Protein AF-A0A662RZS8-F1 (afdb_monomer_lite)

Foldseek 3Di:
DDPDDPPLPPPDVVVVVQVVVCVQCVVVLVVVVVVCVVDVVCQVPQPQDWDQDPPQGTEGEHEEEDEDDAPDEAQGEYEYAYEYEEDPAEEYNNEYEYQDEYEDDPDYAYAEYEYQEEYEDDDVADHNHEYEYQYEYEAEENYEHAEYEYQAEYEYEDDDYEYAAYDYSNAYHYHDDDDDPPHNDDGDHDYDD

Radius of gyration: 17.44 Å; chains: 1; bounding box: 40×40×60 Å

Secondary structure (DSSP, 8-state):
-PPPP--TT---HHHHHHHHHHHHHHHHHHHHHHHHHH-GGGGG---SPPEEETTTEEEEEEES-EEE-TT-EE-SEEEEES-EEE-SS-EESS-EEESS-EEE-SS-EEEEEEESS-EEE-SS-EEEEEEEESS-EEEETT-EEEEEEESS-EEEESS--EEEEEEETT-EEES--SS-----BS-------

pLDDT: mean 77.0, std 18.39, range [30.25, 98.62]

Structure (mmCIF, N/CA/C/O backbone):
data_AF-A0A662RZS8-F1
#
_entry.id   AF-A0A662RZS8-F1
#
loop_
_atom_site.group_PDB
_atom_site.id
_atom_site.type_symbol
_atom_site.label_atom_id
_atom_site.label_alt_id
_atom_site.label_comp_id
_atom_site.label_asym_id
_atom_site.label_entity_id
_atom_site.label_seq_id
_atom_site.pdbx_PDB_ins_code
_atom_site.Cartn_x
_atom_site.Cartn_y
_atom_site.Cartn_z
_atom_site.occupancy
_atom_site.B_iso_or_equiv
_atom_site.auth_seq_id
_atom_site.auth_comp_id
_atom_site.auth_asym_id
_atom_site.auth_atom_id
_atom_site.pdbx_PDB_model_num
ATOM 1 N N . PRO A 1 1 ? 2.108 25.460 34.554 1.00 39.69 1 PRO A N 1
ATOM 2 C CA . PRO A 1 1 ? 2.010 24.565 33.375 1.00 39.69 1 PRO A CA 1
ATOM 3 C C . PRO A 1 1 ? 2.319 25.342 32.084 1.00 39.69 1 PRO A C 1
ATOM 5 O O . PRO A 1 1 ? 1.479 26.102 31.615 1.00 39.69 1 PRO A O 1
ATOM 8 N N . GLY A 1 2 ? 3.546 25.215 31.569 1.00 36.56 2 GLY A N 1
ATOM 9 C CA . GLY A 1 2 ? 3.915 25.784 30.267 1.00 36.56 2 GLY A CA 1
ATOM 10 C C . GLY A 1 2 ? 3.408 24.927 29.097 1.00 36.56 2 GLY A C 1
ATOM 11 O O . GLY A 1 2 ? 2.969 23.795 29.327 1.00 36.56 2 GLY A O 1
ATOM 12 N N . PRO A 1 3 ? 3.473 25.429 27.851 1.00 38.03 3 PRO A N 1
ATOM 13 C CA . PRO A 1 3 ? 3.197 24.611 26.675 1.00 38.03 3 PRO A CA 1
ATOM 14 C C . PRO A 1 3 ? 4.177 23.433 26.627 1.00 38.03 3 PRO A C 1
ATOM 16 O O . PRO A 1 3 ? 5.390 23.616 26.737 1.00 38.03 3 PRO A O 1
ATOM 19 N N . LEU A 1 4 ? 3.651 22.215 26.478 1.00 30.25 4 LEU A N 1
ATOM 20 C CA . LEU A 1 4 ? 4.480 21.025 26.294 1.00 30.25 4 LEU A CA 1
ATOM 21 C C . LEU A 1 4 ? 5.282 21.176 24.990 1.00 30.25 4 LEU A C 1
ATOM 23 O O . LEU A 1 4 ? 4.670 21.459 23.956 1.00 30.25 4 LEU A O 1
ATOM 27 N N . PRO A 1 5 ? 6.614 20.981 25.000 1.00 35.12 5 PRO A N 1
ATOM 28 C CA . PRO A 1 5 ? 7.407 21.074 23.784 1.00 35.12 5 PRO A CA 1
ATOM 29 C C . PRO A 1 5 ? 6.973 19.977 22.809 1.00 35.12 5 PRO A C 1
ATOM 31 O O . PRO A 1 5 ? 7.100 18.782 23.090 1.00 35.12 5 PRO A O 1
ATOM 34 N N . ILE A 1 6 ? 6.457 20.392 21.651 1.00 38.03 6 ILE A N 1
ATOM 35 C CA . ILE A 1 6 ? 6.204 19.491 20.530 1.00 38.03 6 ILE A CA 1
ATOM 36 C C . ILE A 1 6 ? 7.575 19.089 19.992 1.00 38.03 6 ILE A C 1
ATOM 38 O O . ILE A 1 6 ? 8.224 19.859 19.290 1.00 38.03 6 ILE A O 1
ATOM 42 N N . ASN A 1 7 ? 8.033 17.892 20.353 1.00 35.09 7 ASN A N 1
ATOM 43 C CA . ASN A 1 7 ? 9.242 17.322 19.777 1.00 35.09 7 ASN A CA 1
ATOM 44 C C . ASN A 1 7 ? 8.920 16.869 18.342 1.00 35.09 7 ASN A C 1
ATOM 46 O O . ASN A 1 7 ? 8.378 15.781 18.130 1.00 35.09 7 ASN A O 1
ATOM 50 N N . LEU A 1 8 ? 9.186 17.766 17.389 1.00 42.59 8 LEU A N 1
ATOM 51 C CA . LEU A 1 8 ? 9.029 17.544 15.950 1.00 42.59 8 LEU A CA 1
ATOM 52 C C . LEU A 1 8 ? 10.074 16.547 15.415 1.00 42.59 8 LEU A C 1
ATOM 54 O O . LEU A 1 8 ? 9.778 15.823 14.468 1.00 42.59 8 LEU A O 1
ATOM 58 N N . ASP A 1 9 ? 11.223 16.441 16.090 1.00 39.91 9 ASP A N 1
ATOM 59 C CA . ASP A 1 9 ? 12.413 15.667 15.704 1.00 39.91 9 ASP A CA 1
ATOM 60 C C . ASP A 1 9 ? 12.345 14.177 16.083 1.00 39.91 9 ASP A C 1
ATOM 62 O O . ASP A 1 9 ? 13.366 13.490 16.172 1.00 39.91 9 ASP A O 1
ATOM 66 N N . ARG A 1 10 ? 11.147 13.630 16.320 1.00 46.78 10 ARG A N 1
ATOM 67 C CA . ARG A 1 10 ? 10.983 12.175 16.431 1.00 46.78 10 ARG A CA 1
ATOM 68 C C . ARG A 1 10 ? 11.041 11.538 15.050 1.00 46.78 10 ARG A C 1
ATOM 70 O O . ARG A 1 10 ? 10.009 11.171 14.490 1.00 46.78 10 ARG A O 1
ATOM 77 N N . THR A 1 11 ? 12.256 11.332 14.552 1.00 50.94 11 THR A N 1
ATOM 78 C CA . THR A 1 11 ? 12.505 10.356 13.495 1.00 50.94 11 THR A CA 1
ATOM 79 C C . THR A 1 11 ? 12.067 8.987 14.010 1.00 50.94 11 THR A C 1
ATOM 81 O O . THR A 1 11 ? 12.573 8.476 15.009 1.00 50.94 11 THR A O 1
ATOM 84 N N . ILE A 1 12 ? 11.048 8.415 13.378 1.00 59.53 12 ILE A N 1
ATOM 85 C CA . ILE A 1 12 ? 10.558 7.072 13.695 1.00 59.53 12 ILE A CA 1
ATOM 86 C C . ILE A 1 12 ? 11.222 6.127 12.707 1.00 59.53 12 ILE A C 1
ATOM 88 O O . ILE A 1 12 ? 11.207 6.414 11.511 1.00 59.53 12 ILE A O 1
ATOM 92 N N . SER A 1 13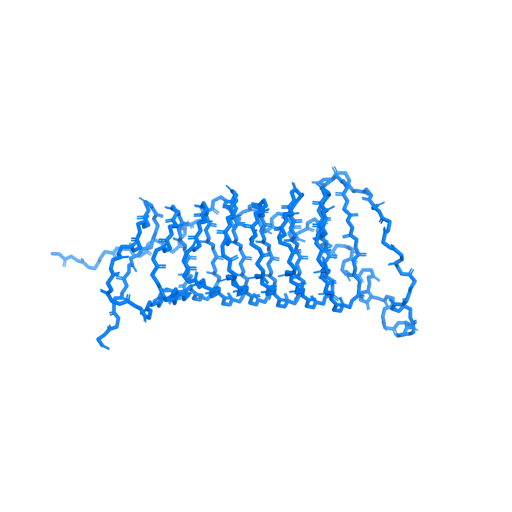 ? 11.756 4.995 13.183 1.00 68.88 13 SER A N 1
ATOM 93 C CA . SER A 1 13 ? 12.596 4.112 12.351 1.00 68.88 13 SER A CA 1
ATOM 94 C C . SER A 1 13 ? 11.954 3.733 11.015 1.00 68.88 13 SER A C 1
ATOM 96 O O . SER A 1 13 ? 12.649 3.640 10.017 1.00 68.88 13 SER A O 1
ATOM 98 N N . CYS A 1 14 ? 10.623 3.592 10.945 1.00 69.62 14 CYS A N 1
ATOM 99 C CA . CYS A 1 14 ? 9.958 3.274 9.683 1.00 69.62 14 CYS A CA 1
ATOM 100 C C . CYS A 1 14 ? 10.089 4.361 8.614 1.00 69.62 14 CYS A C 1
ATOM 102 O O . CYS A 1 14 ? 10.111 4.035 7.432 1.00 69.62 14 CYS A O 1
ATOM 104 N N . ARG A 1 15 ? 10.202 5.635 9.004 1.00 81.88 15 ARG A N 1
ATOM 105 C CA . ARG A 1 15 ? 10.461 6.721 8.057 1.00 81.88 15 ARG A CA 1
ATOM 106 C C . ARG A 1 15 ? 11.922 6.735 7.615 1.00 81.88 15 ARG A C 1
ATOM 108 O O . ARG A 1 15 ? 12.181 6.993 6.449 1.00 81.88 15 ARG A O 1
ATOM 115 N N . GLU A 1 16 ? 12.862 6.370 8.486 1.00 85.44 16 GLU A N 1
ATOM 116 C CA . GLU A 1 16 ? 14.268 6.150 8.103 1.00 85.44 16 GLU A CA 1
ATOM 117 C C . GLU A 1 16 ? 14.388 4.981 7.112 1.00 85.44 16 GLU A C 1
ATOM 119 O O . GLU A 1 16 ? 15.017 5.116 6.066 1.00 85.44 16 GLU A O 1
ATOM 124 N N . GLU A 1 17 ? 13.708 3.865 7.397 1.00 85.75 17 GLU A N 1
ATOM 125 C CA . GLU A 1 17 ? 13.604 2.690 6.524 1.00 85.75 17 GLU A CA 1
ATOM 126 C C . GLU A 1 17 ? 12.994 3.060 5.153 1.00 85.75 17 GLU A C 1
ATOM 128 O O . GLU A 1 17 ? 13.512 2.648 4.111 1.00 85.75 17 GLU A O 1
ATOM 133 N N . ALA A 1 18 ? 11.947 3.894 5.130 1.00 88.56 18 ALA A N 1
ATOM 134 C CA . ALA A 1 18 ? 11.294 4.352 3.904 1.00 88.56 18 ALA A CA 1
ATOM 135 C C . ALA A 1 18 ? 12.102 5.400 3.113 1.00 88.56 18 ALA A C 1
ATOM 137 O O . ALA A 1 18 ? 12.070 5.3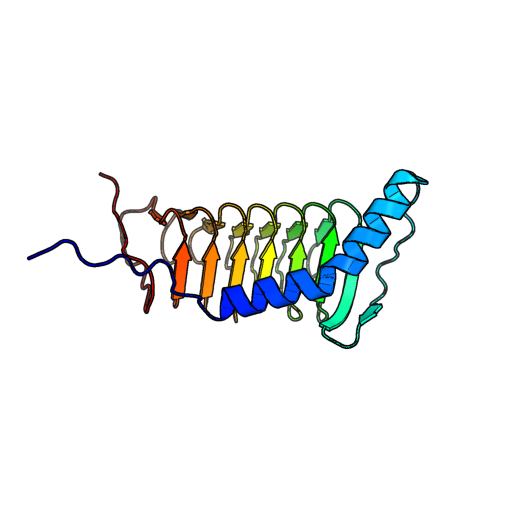98 1.882 1.00 88.56 18 ALA A O 1
ATOM 138 N N . LEU A 1 19 ? 12.834 6.295 3.782 1.00 89.44 19 LEU A N 1
ATOM 139 C CA . LEU A 1 19 ? 13.747 7.242 3.130 1.00 89.44 19 LEU A CA 1
ATOM 140 C C . LEU A 1 19 ? 14.951 6.502 2.531 1.00 89.44 19 LEU A C 1
ATOM 142 O O . LEU A 1 19 ? 15.268 6.699 1.361 1.00 89.44 19 LEU A O 1
ATOM 146 N N . ALA A 1 20 ? 15.555 5.573 3.279 1.00 89.19 20 ALA A N 1
ATOM 147 C CA . ALA A 1 20 ? 16.643 4.733 2.782 1.00 89.19 20 ALA A CA 1
ATOM 148 C C . ALA A 1 20 ? 16.217 3.869 1.581 1.00 89.19 20 ALA A C 1
ATOM 150 O O . ALA A 1 20 ? 17.025 3.624 0.685 1.00 89.19 20 ALA A O 1
ATOM 151 N N . LEU A 1 21 ? 14.953 3.429 1.529 1.00 89.50 21 LEU A N 1
ATOM 152 C CA . LEU A 1 21 ? 14.392 2.777 0.346 1.00 89.50 21 LEU A CA 1
ATOM 153 C C . LEU A 1 21 ? 14.329 3.734 -0.855 1.00 89.50 21 LEU A C 1
ATOM 155 O O . LEU A 1 21 ? 14.808 3.369 -1.927 1.00 89.50 21 LEU A O 1
ATOM 159 N N . ARG A 1 22 ? 13.792 4.951 -0.684 1.00 91.81 22 ARG A N 1
ATOM 160 C CA . ARG A 1 22 ? 13.714 5.955 -1.762 1.00 91.81 22 ARG A CA 1
ATOM 161 C C . ARG A 1 22 ? 15.089 6.276 -2.342 1.00 91.81 22 ARG A C 1
ATOM 163 O O . ARG A 1 22 ? 15.256 6.178 -3.554 1.00 91.81 22 ARG A O 1
ATOM 170 N N . GLU A 1 23 ? 16.085 6.562 -1.499 1.00 90.94 23 GLU A N 1
ATOM 171 C CA . GLU A 1 23 ? 17.461 6.840 -1.949 1.00 90.94 23 GLU A CA 1
ATOM 172 C C . GLU A 1 23 ? 18.033 5.711 -2.821 1.00 90.94 23 GLU A C 1
ATOM 174 O O . GLU A 1 23 ? 18.607 5.974 -3.876 1.00 90.94 23 GLU A O 1
ATOM 179 N N . LYS A 1 24 ? 17.814 4.446 -2.435 1.00 87.31 24 LYS A N 1
ATOM 180 C CA . LYS A 1 24 ? 18.276 3.277 -3.204 1.00 87.31 24 LYS A CA 1
ATOM 181 C C . LYS A 1 24 ? 17.529 3.077 -4.527 1.00 87.31 24 LYS A C 1
ATOM 183 O O . LYS A 1 24 ? 18.062 2.438 -5.429 1.00 87.31 24 LYS A O 1
ATOM 188 N N . VAL A 1 25 ? 16.302 3.587 -4.652 1.00 86.12 25 VAL A N 1
ATOM 189 C CA . VAL A 1 25 ? 15.482 3.437 -5.866 1.00 86.12 25 VAL A CA 1
ATOM 190 C C . VAL A 1 25 ? 15.657 4.609 -6.844 1.00 86.12 25 VAL A C 1
ATOM 192 O O . VAL A 1 25 ? 15.509 4.395 -8.050 1.00 86.12 25 VAL A O 1
ATOM 195 N N . LYS A 1 26 ? 16.057 5.805 -6.378 1.00 86.75 26 LYS A N 1
ATOM 196 C CA . LYS A 1 26 ? 16.280 7.008 -7.214 1.00 86.75 26 LYS A CA 1
ATOM 197 C C . LYS A 1 26 ? 16.992 6.749 -8.553 1.00 86.75 26 LYS A C 1
ATOM 199 O O . LYS A 1 26 ? 16.423 7.153 -9.569 1.00 86.75 26 LYS A O 1
ATOM 204 N N . PRO A 1 27 ? 18.135 6.031 -8.632 1.00 82.75 27 PRO A N 1
ATOM 205 C CA . PRO A 1 27 ? 18.833 5.838 -9.907 1.00 82.75 27 PRO A CA 1
ATOM 206 C C . PRO A 1 27 ? 17.985 5.108 -10.960 1.00 82.75 27 PRO A C 1
ATOM 208 O O . PRO A 1 27 ? 18.064 5.406 -12.151 1.00 82.75 27 PRO A O 1
ATOM 211 N N . ALA A 1 28 ? 17.122 4.176 -10.537 1.00 76.38 28 ALA A N 1
ATOM 212 C CA . ALA A 1 28 ? 16.212 3.475 -11.441 1.00 76.38 28 ALA A CA 1
ATOM 213 C C . ALA A 1 28 ? 15.085 4.390 -11.958 1.00 76.38 28 ALA A C 1
ATOM 215 O O . ALA A 1 28 ? 14.654 4.235 -13.101 1.00 76.38 28 ALA A O 1
ATOM 216 N N . ILE A 1 29 ? 14.635 5.350 -11.142 1.00 82.00 29 ILE A N 1
ATOM 217 C CA . ILE A 1 29 ? 13.632 6.355 -11.524 1.00 82.00 29 ILE A CA 1
ATOM 218 C C . ILE A 1 29 ? 14.233 7.351 -12.522 1.00 82.00 29 ILE A C 1
ATOM 220 O O . ILE A 1 29 ? 13.623 7.647 -13.549 1.00 82.00 29 ILE A O 1
ATOM 224 N N . GLU A 1 30 ? 15.445 7.837 -12.254 1.00 82.94 30 GLU A N 1
ATOM 225 C CA . GLU A 1 30 ? 16.160 8.783 -13.118 1.00 82.94 30 GLU A CA 1
ATOM 226 C C . GLU A 1 30 ? 16.415 8.205 -14.514 1.00 82.94 30 GLU A C 1
ATOM 228 O O . GLU A 1 30 ? 16.083 8.852 -15.509 1.00 82.94 30 GLU A O 1
ATOM 233 N N . LEU A 1 31 ? 16.895 6.958 -14.602 1.00 75.44 31 LEU A N 1
ATOM 234 C CA . LEU A 1 31 ? 17.088 6.252 -15.875 1.00 75.44 31 LEU A CA 1
ATOM 235 C C . LEU A 1 31 ? 15.791 6.147 -16.695 1.00 75.44 31 LEU A C 1
ATOM 237 O O . LEU A 1 31 ? 15.799 6.369 -17.905 1.00 75.44 31 LEU A O 1
ATOM 241 N N . VAL A 1 32 ? 14.661 5.852 -16.044 1.00 76.31 32 VAL A N 1
ATOM 242 C CA . VAL A 1 32 ? 13.347 5.775 -16.707 1.00 76.31 32 VAL A CA 1
ATOM 243 C C . VAL A 1 32 ? 12.857 7.156 -17.146 1.00 76.31 32 VAL A C 1
ATOM 245 O O . VAL A 1 32 ? 12.295 7.288 -18.233 1.00 76.31 32 VAL A O 1
ATOM 248 N N . ASN A 1 33 ? 13.107 8.199 -16.353 1.00 77.12 33 ASN A N 1
ATOM 249 C CA . ASN A 1 33 ? 12.765 9.576 -16.709 1.00 77.12 33 ASN A CA 1
ATOM 250 C C . ASN A 1 33 ? 13.605 10.115 -17.878 1.00 77.12 33 ASN A C 1
ATOM 252 O O . ASN A 1 33 ? 13.098 10.917 -18.661 1.00 77.12 33 ASN A O 1
ATOM 256 N N . ILE A 1 34 ? 14.860 9.676 -18.023 1.00 77.75 34 ILE A N 1
ATOM 257 C CA . ILE A 1 34 ? 15.692 9.963 -19.202 1.00 77.75 34 ILE A CA 1
ATOM 258 C C . ILE A 1 34 ? 15.117 9.233 -20.424 1.00 77.75 34 ILE A C 1
ATOM 260 O O . ILE A 1 34 ? 14.760 9.883 -21.405 1.00 77.75 34 ILE A O 1
ATOM 264 N N . ALA A 1 35 ? 14.894 7.917 -20.330 1.00 71.06 35 ALA A N 1
ATOM 265 C CA . ALA A 1 35 ? 14.345 7.121 -21.432 1.00 71.06 35 ALA A CA 1
ATOM 266 C C . ALA A 1 35 ? 12.968 7.625 -21.920 1.00 71.06 35 ALA A C 1
ATOM 268 O O . ALA A 1 35 ? 12.724 7.684 -23.125 1.00 71.06 35 ALA A O 1
ATOM 269 N N . ARG A 1 36 ? 12.086 8.061 -21.005 1.00 70.25 36 ARG A N 1
ATOM 270 C CA . ARG A 1 36 ? 10.785 8.678 -21.339 1.00 70.25 36 ARG A CA 1
ATOM 271 C C . ARG A 1 36 ? 10.909 9.981 -22.134 1.00 70.25 36 ARG A C 1
ATOM 273 O O . ARG A 1 36 ? 10.037 10.255 -22.954 1.00 70.25 36 ARG A O 1
ATOM 280 N N . LYS A 1 37 ? 11.954 10.784 -21.896 1.00 72.94 37 LYS A N 1
ATOM 281 C CA . LYS A 1 37 ? 12.211 12.025 -22.652 1.00 72.94 37 LYS A CA 1
ATOM 282 C C . LYS A 1 37 ? 12.724 11.744 -24.063 1.00 72.94 37 LYS A C 1
ATOM 284 O O . LYS A 1 37 ? 12.432 12.517 -24.967 1.00 72.94 37 LYS A O 1
ATOM 289 N N . GLU A 1 38 ? 13.479 10.662 -24.238 1.00 71.31 38 GLU A N 1
ATOM 290 C CA . GLU A 1 38 ? 14.077 10.289 -25.524 1.00 71.31 38 GLU A CA 1
ATOM 291 C C . GLU A 1 38 ? 13.108 9.508 -26.424 1.00 71.31 38 GLU A C 1
ATOM 293 O O . GLU A 1 38 ? 13.097 9.719 -27.636 1.00 71.31 38 GLU A O 1
ATOM 298 N N . ASN A 1 39 ? 12.268 8.631 -25.858 1.00 65.19 39 ASN A N 1
ATOM 299 C CA . ASN A 1 39 ? 11.244 7.915 -26.618 1.00 65.19 39 ASN A CA 1
ATOM 300 C C . ASN A 1 39 ? 10.018 7.541 -25.749 1.00 65.19 39 ASN A C 1
ATOM 302 O O . ASN A 1 39 ? 10.058 6.542 -25.021 1.00 65.19 39 ASN A O 1
ATOM 306 N N . PRO A 1 40 ? 8.890 8.273 -25.857 1.00 59.50 40 PRO A N 1
ATOM 307 C CA . PRO A 1 40 ? 7.690 8.008 -25.060 1.00 59.50 40 PRO A CA 1
ATOM 308 C C . PRO A 1 40 ? 6.974 6.695 -25.427 1.00 59.50 40 PRO A C 1
ATOM 310 O O . PRO A 1 40 ? 6.100 6.256 -24.688 1.00 59.50 40 PRO A O 1
ATOM 313 N N . SER A 1 41 ? 7.332 6.029 -26.531 1.00 56.88 41 SER A N 1
ATOM 314 C CA . SER A 1 41 ? 6.738 4.744 -26.937 1.00 56.88 41 SER A CA 1
ATOM 315 C C . SER A 1 41 ? 7.326 3.523 -26.207 1.00 56.88 41 SER A C 1
ATOM 317 O O . SER A 1 41 ? 6.854 2.404 -26.410 1.00 56.88 41 SER A O 1
ATOM 319 N N . LEU A 1 42 ? 8.350 3.703 -25.363 1.00 52.88 42 LEU A N 1
ATOM 320 C CA . LEU A 1 42 ? 9.047 2.607 -24.671 1.00 52.88 42 LEU A CA 1
ATOM 321 C C . LEU A 1 42 ? 8.280 1.987 -23.486 1.00 52.88 42 LEU A C 1
ATOM 323 O O . LEU A 1 42 ? 8.760 1.007 -22.913 1.00 52.88 42 LEU A O 1
ATOM 327 N N . GLU A 1 43 ? 7.089 2.488 -23.135 1.00 48.44 43 GLU A N 1
ATOM 328 C CA . GLU A 1 43 ? 6.308 2.018 -21.971 1.00 48.44 43 GLU A CA 1
ATOM 329 C C . GLU A 1 43 ? 5.963 0.513 -21.999 1.00 48.44 43 GLU A C 1
ATOM 331 O O . GLU A 1 43 ? 5.675 -0.078 -20.963 1.00 48.44 43 GLU A O 1
ATOM 336 N N . VAL A 1 44 ? 6.056 -0.142 -23.161 1.00 46.44 44 VAL A N 1
ATOM 337 C CA . VAL A 1 44 ? 5.702 -1.562 -23.352 1.00 46.44 44 VAL A CA 1
ATOM 338 C C . VAL A 1 44 ? 6.886 -2.532 -23.123 1.00 46.44 44 VAL A C 1
ATOM 340 O O . VAL A 1 44 ? 6.676 -3.743 -23.038 1.00 46.44 44 VAL A O 1
ATOM 343 N N . VAL A 1 45 ? 8.138 -2.055 -23.004 1.00 43.16 45 VAL A N 1
ATOM 344 C CA . VAL A 1 45 ? 9.346 -2.926 -23.054 1.00 43.16 45 VAL A CA 1
ATOM 345 C C . VAL A 1 45 ? 10.192 -2.920 -21.771 1.00 43.16 45 VAL A C 1
ATOM 347 O O . VAL A 1 45 ? 11.400 -3.143 -21.791 1.00 43.16 45 VAL A O 1
ATOM 350 N N . LEU A 1 46 ? 9.547 -2.792 -20.612 1.00 46.28 46 LEU A N 1
ATOM 351 C CA . LEU A 1 46 ? 10.084 -3.335 -19.360 1.00 46.28 46 LEU A CA 1
ATOM 352 C C . LEU A 1 46 ? 9.190 -4.484 -18.894 1.00 46.28 46 LEU A C 1
ATOM 354 O O . LEU A 1 46 ? 8.321 -4.335 -18.040 1.00 46.28 46 LEU A O 1
ATOM 358 N N . LYS A 1 47 ? 9.416 -5.655 -19.509 1.00 51.12 47 LYS A N 1
ATOM 359 C CA . LYS A 1 47 ? 8.798 -6.921 -19.095 1.00 51.12 47 LYS A CA 1
ATOM 360 C C . LYS A 1 47 ? 9.017 -7.148 -17.598 1.00 51.12 47 LYS A C 1
ATOM 362 O O . LYS A 1 47 ? 10.055 -6.782 -17.052 1.00 51.12 47 LYS A O 1
ATOM 367 N N . GLN A 1 48 ? 8.044 -7.814 -16.980 1.00 56.03 48 GLN A N 1
ATOM 368 C CA . GLN A 1 48 ? 7.950 -8.136 -15.551 1.00 56.03 48 GLN A CA 1
ATOM 369 C C . GLN A 1 48 ? 9.009 -9.172 -15.104 1.00 56.03 48 GLN A C 1
ATOM 371 O O . GLN A 1 48 ? 8.682 -10.240 -14.596 1.00 56.03 48 GLN A O 1
ATOM 376 N N . SER A 1 49 ? 10.291 -8.889 -15.332 1.00 57.28 49 SER A N 1
ATOM 377 C CA . SER A 1 49 ? 11.418 -9.700 -14.875 1.00 57.28 49 SER A CA 1
ATOM 378 C C . SER A 1 49 ? 11.999 -9.115 -13.586 1.00 57.28 49 SER A C 1
ATOM 380 O O . SER A 1 49 ? 12.309 -7.916 -13.576 1.00 57.28 49 SER A O 1
ATOM 382 N N . PRO A 1 50 ? 12.223 -9.926 -12.538 1.00 62.59 50 PRO A N 1
ATOM 383 C CA . PRO A 1 50 ? 12.991 -9.507 -11.375 1.00 62.59 50 PRO A CA 1
ATOM 384 C C . PRO A 1 50 ? 14.382 -9.012 -11.789 1.00 62.59 5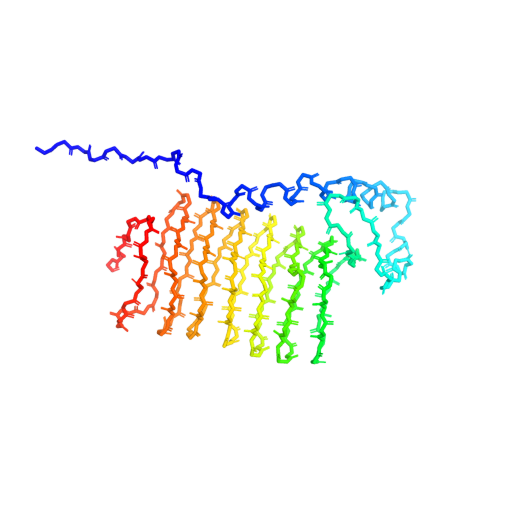0 PRO A C 1
ATOM 386 O O . PRO A 1 50 ? 15.118 -9.695 -12.502 1.00 62.59 50 PRO A O 1
ATOM 389 N N . LYS A 1 51 ? 14.731 -7.811 -11.338 1.00 76.12 51 LYS A N 1
ATOM 390 C CA . LYS A 1 51 ? 16.065 -7.211 -11.410 1.00 76.12 51 LYS A CA 1
ATOM 391 C C . LYS A 1 51 ? 16.749 -7.379 -10.054 1.00 76.12 51 LYS A C 1
ATOM 393 O O . LYS A 1 51 ? 16.067 -7.522 -9.044 1.00 76.12 51 LYS A O 1
ATOM 398 N N . PHE A 1 52 ? 18.076 -7.318 -10.017 1.00 73.00 52 PHE A N 1
ATOM 399 C CA . PHE A 1 52 ? 18.852 -7.339 -8.776 1.00 73.00 52 PHE A CA 1
ATOM 400 C C . PHE A 1 52 ? 19.582 -6.007 -8.581 1.00 73.00 52 PHE A C 1
ATOM 402 O O . PHE A 1 52 ? 20.154 -5.474 -9.531 1.00 73.00 52 PHE A O 1
ATOM 409 N N . HIS A 1 53 ? 19.592 -5.491 -7.353 1.00 73.44 53 HIS A N 1
ATOM 410 C CA . HIS A 1 53 ? 20.434 -4.369 -6.936 1.00 73.44 53 HIS A CA 1
ATOM 411 C C . HIS A 1 53 ? 21.062 -4.690 -5.568 1.00 73.44 53 HIS A C 1
ATOM 413 O O . HIS A 1 53 ? 20.323 -5.118 -4.676 1.00 73.44 53 HIS A O 1
ATOM 419 N N . PRO A 1 54 ? 22.378 -4.469 -5.358 1.00 69.69 54 PRO A N 1
ATOM 420 C CA . PRO A 1 54 ? 23.093 -4.915 -4.156 1.00 69.69 54 PRO A CA 1
ATOM 421 C C . PRO A 1 54 ? 22.398 -4.573 -2.829 1.00 69.69 54 PRO A C 1
ATOM 423 O O . PRO A 1 54 ? 22.258 -5.439 -1.970 1.00 69.69 54 PRO A O 1
ATOM 426 N N . ASP A 1 55 ? 21.886 -3.345 -2.693 1.00 71.81 55 ASP A N 1
ATOM 427 C CA . ASP A 1 55 ? 21.352 -2.835 -1.419 1.00 71.81 55 ASP A CA 1
ATOM 428 C C . ASP A 1 55 ? 19.851 -3.064 -1.162 1.00 71.81 55 ASP A C 1
ATOM 430 O O . ASP A 1 55 ? 19.368 -2.714 -0.078 1.00 71.81 55 ASP A O 1
ATOM 434 N N . ILE A 1 56 ? 19.101 -3.587 -2.142 1.00 73.81 56 ILE A N 1
ATOM 435 C CA . ILE A 1 56 ? 17.655 -3.899 -2.025 1.00 73.81 56 ILE A CA 1
ATOM 436 C C . ILE A 1 56 ? 17.312 -5.342 -2.430 1.00 73.81 56 ILE A C 1
ATOM 438 O O . ILE A 1 56 ? 16.188 -5.790 -2.215 1.00 73.81 56 ILE A O 1
ATOM 442 N N . GLY A 1 57 ? 18.273 -6.094 -2.972 1.00 81.06 57 GLY A N 1
ATOM 443 C CA . GLY A 1 57 ? 18.080 -7.462 -3.439 1.00 81.06 57 GLY A CA 1
ATOM 444 C C . GLY A 1 57 ? 17.307 -7.527 -4.755 1.00 81.06 57 GLY A C 1
ATOM 445 O O . GLY A 1 57 ? 17.513 -6.714 -5.657 1.00 81.06 57 GLY A O 1
ATOM 446 N N . ASN A 1 58 ? 16.432 -8.528 -4.876 1.00 82.94 58 ASN A N 1
ATOM 447 C CA . ASN A 1 58 ? 15.572 -8.688 -6.045 1.00 82.94 58 ASN A CA 1
ATOM 448 C C . ASN A 1 58 ? 14.375 -7.726 -5.986 1.00 82.94 58 ASN A C 1
ATOM 450 O O . ASN A 1 58 ? 13.751 -7.574 -4.932 1.00 82.94 58 ASN A O 1
ATOM 454 N N . PHE A 1 59 ? 14.018 -7.139 -7.130 1.00 85.19 59 PHE A N 1
ATOM 455 C CA . PHE A 1 59 ? 12.877 -6.236 -7.280 1.00 85.19 59 PHE A CA 1
ATOM 456 C C . PHE A 1 59 ? 12.217 -6.335 -8.664 1.00 85.19 59 PHE A C 1
ATOM 458 O O . PHE A 1 59 ? 12.888 -6.562 -9.669 1.00 85.19 59 PHE A O 1
ATOM 465 N N . THR A 1 60 ? 10.909 -6.107 -8.744 1.00 85.25 60 THR A N 1
ATOM 466 C CA . THR A 1 60 ? 10.180 -5.904 -10.005 1.00 85.25 60 THR A CA 1
ATOM 467 C C . THR A 1 60 ? 10.061 -4.404 -10.269 1.00 85.25 60 THR A C 1
ATOM 469 O O . THR A 1 60 ? 9.654 -3.664 -9.377 1.00 85.25 60 THR A O 1
ATOM 472 N N . LEU A 1 61 ? 10.374 -3.943 -11.484 1.00 85.06 61 LEU A N 1
ATOM 473 C CA . LEU A 1 61 ? 10.182 -2.545 -11.893 1.00 85.06 61 LEU A CA 1
ATOM 474 C C . LEU A 1 61 ? 9.065 -2.441 -12.933 1.00 85.06 61 LEU A C 1
ATOM 476 O O . LEU A 1 61 ? 9.174 -3.051 -13.995 1.00 85.06 61 LEU A O 1
ATOM 480 N N . ILE A 1 62 ? 8.050 -1.625 -12.654 1.00 85.06 62 ILE A N 1
ATOM 481 C CA . ILE A 1 62 ? 6.985 -1.256 -13.594 1.00 85.06 62 ILE A CA 1
ATOM 482 C C . ILE A 1 62 ? 7.085 0.245 -13.880 1.00 85.06 62 ILE A C 1
ATOM 484 O O . ILE A 1 62 ? 7.279 1.049 -12.969 1.00 85.06 62 ILE A O 1
ATOM 488 N N . CYS A 1 63 ? 6.972 0.624 -15.151 1.00 84.56 63 CYS A N 1
ATOM 489 C CA . CYS A 1 63 ? 6.958 2.019 -15.591 1.00 84.56 63 CYS A CA 1
ATOM 490 C C . CYS A 1 63 ? 5.565 2.351 -16.124 1.00 84.56 63 CYS A C 1
ATOM 492 O O . CYS A 1 63 ? 5.064 1.626 -16.978 1.00 84.56 63 CYS A O 1
ATOM 494 N N . GLY A 1 64 ? 4.956 3.422 -15.615 1.00 84.75 64 GLY A N 1
ATOM 495 C CA . GLY A 1 64 ? 3.533 3.696 -15.815 1.00 84.75 64 GLY A CA 1
ATOM 496 C C . GLY A 1 64 ? 2.669 3.139 -14.684 1.00 84.75 64 GLY A C 1
ATOM 497 O O . GLY A 1 64 ? 3.170 2.542 -13.728 1.00 84.75 64 GLY A O 1
ATOM 498 N N . ASP A 1 65 ? 1.367 3.388 -14.786 1.00 89.69 65 ASP A N 1
ATOM 499 C CA . ASP A 1 65 ? 0.384 2.973 -13.787 1.00 89.69 65 ASP A CA 1
ATOM 500 C C . ASP A 1 65 ? 0.194 1.449 -13.788 1.00 89.69 65 ASP A C 1
ATOM 502 O O . ASP A 1 65 ? 0.106 0.810 -14.837 1.00 89.69 65 ASP A O 1
ATOM 506 N N . ALA A 1 66 ? 0.094 0.867 -12.594 1.00 87.44 66 ALA A N 1
ATOM 507 C CA . ALA A 1 66 ? 0.006 -0.570 -12.385 1.00 87.44 66 ALA A CA 1
ATOM 508 C C . ALA A 1 66 ? -1.261 -0.965 -11.613 1.00 87.44 66 ALA A C 1
ATOM 510 O O . ALA A 1 66 ? -1.612 -0.374 -10.589 1.00 87.44 66 ALA A O 1
ATOM 511 N N . TYR A 1 67 ? -1.907 -2.036 -12.072 1.00 88.12 67 TYR A N 1
ATOM 512 C CA . TYR A 1 67 ? -2.944 -2.752 -11.337 1.00 88.12 67 TYR A CA 1
ATOM 513 C C . TYR A 1 67 ? -2.487 -4.193 -11.112 1.00 88.12 67 TYR A C 1
ATOM 515 O O . TYR A 1 67 ? -2.108 -4.877 -12.063 1.00 88.12 67 TYR A O 1
ATOM 523 N N . LEU A 1 68 ? -2.501 -4.640 -9.857 1.00 81.19 68 LEU A N 1
ATOM 524 C CA . LEU A 1 68 ? -2.236 -6.026 -9.484 1.00 81.19 68 LEU A CA 1
ATOM 525 C C . LEU A 1 68 ? -3.563 -6.798 -9.464 1.00 81.19 68 LEU A C 1
ATOM 527 O O . LEU A 1 68 ? -4.379 -6.524 -8.583 1.00 81.19 68 LEU A O 1
ATOM 531 N N . PRO A 1 69 ? -3.783 -7.738 -10.404 1.00 69.31 69 PRO A N 1
ATOM 532 C CA . PRO A 1 69 ? -5.013 -8.517 -10.482 1.00 69.31 69 PRO A CA 1
ATOM 533 C C . PRO A 1 69 ? -5.071 -9.610 -9.409 1.00 69.31 69 PRO A C 1
ATOM 535 O O . PRO A 1 69 ? -4.081 -9.901 -8.725 1.00 69.31 69 PRO A O 1
ATOM 538 N N . ASP A 1 70 ? -6.226 -10.266 -9.334 1.00 69.06 70 ASP A N 1
ATOM 539 C CA . ASP A 1 70 ? -6.533 -11.276 -8.333 1.00 69.06 70 ASP A CA 1
ATOM 540 C C . ASP A 1 70 ? -5.467 -12.372 -8.156 1.00 69.06 70 ASP A C 1
ATOM 542 O O . ASP A 1 70 ? -4.936 -12.931 -9.116 1.00 69.06 70 ASP A O 1
ATOM 546 N N . ASN A 1 71 ? -5.216 -12.741 -6.899 1.00 64.00 71 ASN A N 1
ATOM 547 C CA . ASN A 1 71 ? -4.257 -13.760 -6.451 1.00 64.00 71 ASN A CA 1
ATOM 548 C C . ASN A 1 71 ? -2.773 -13.442 -6.722 1.00 64.00 71 ASN A C 1
ATOM 550 O O . ASN A 1 71 ? -1.916 -14.316 -6.539 1.00 64.00 71 ASN A O 1
ATOM 554 N N . SER A 1 72 ? -2.437 -12.199 -7.082 1.00 66.88 72 SER A N 1
ATOM 555 C CA . SER A 1 72 ? -1.047 -11.764 -7.254 1.00 66.88 72 SER A CA 1
ATOM 556 C C . SER A 1 72 ? -0.199 -11.997 -5.995 1.00 66.88 72 SER A C 1
ATOM 558 O O . SER A 1 72 ? -0.553 -11.589 -4.885 1.00 66.88 72 SER A O 1
ATOM 560 N N . ARG A 1 73 ? 0.968 -12.633 -6.169 1.00 70.00 73 ARG A N 1
ATOM 561 C CA . ARG A 1 73 ? 1.959 -12.882 -5.108 1.00 70.00 73 ARG A CA 1
ATOM 562 C C . ARG A 1 73 ? 3.326 -12.356 -5.526 1.00 70.00 73 ARG A C 1
ATOM 564 O O . ARG A 1 73 ? 4.067 -13.062 -6.203 1.00 70.00 73 ARG A O 1
ATOM 571 N N . VAL A 1 74 ? 3.677 -11.163 -5.055 1.00 76.12 74 VAL A N 1
ATOM 572 C CA . VAL A 1 74 ? 5.019 -10.587 -5.237 1.00 76.12 74 VAL A CA 1
ATOM 573 C C . VAL A 1 74 ? 5.852 -10.860 -3.976 1.00 76.12 74 VAL A C 1
ATOM 575 O O . VAL A 1 74 ? 5.418 -10.564 -2.853 1.00 76.12 74 VAL A O 1
ATOM 578 N N . ARG A 1 75 ? 7.010 -11.509 -4.145 1.00 80.81 75 ARG A N 1
ATOM 579 C CA . ARG A 1 75 ? 7.916 -11.934 -3.052 1.00 80.81 75 ARG A CA 1
ATOM 580 C C . ARG A 1 75 ? 9.123 -11.010 -2.914 1.00 80.81 75 ARG A C 1
ATOM 582 O O . ARG A 1 75 ? 9.649 -10.841 -1.820 1.00 80.81 75 ARG A O 1
ATOM 589 N N . GLU A 1 76 ? 9.544 -10.465 -4.038 1.00 84.00 76 GLU A N 1
ATOM 590 C CA . GLU A 1 76 ? 10.508 -9.399 -4.237 1.00 84.00 76 GLU A CA 1
ATOM 591 C C . GLU A 1 76 ? 9.887 -8.019 -3.950 1.00 84.00 76 GLU A C 1
ATOM 593 O O . GLU A 1 76 ? 8.675 -7.893 -3.750 1.00 84.00 76 GLU A O 1
ATOM 598 N N . LEU A 1 77 ? 10.718 -6.979 -3.897 1.00 88.19 77 LEU A N 1
ATOM 599 C CA . LEU A 1 77 ? 10.243 -5.599 -3.787 1.00 88.19 77 LEU A CA 1
ATOM 600 C C . LEU A 1 77 ? 9.563 -5.174 -5.099 1.00 88.19 77 LEU A C 1
ATOM 602 O O . LEU A 1 77 ? 10.165 -5.281 -6.163 1.00 88.19 77 LEU A O 1
ATOM 606 N N . LEU A 1 78 ? 8.347 -4.636 -5.040 1.00 89.88 78 LEU A N 1
ATOM 607 C CA . LEU A 1 78 ? 7.709 -4.007 -6.200 1.00 89.88 78 LEU A CA 1
ATOM 608 C C . LEU A 1 78 ? 8.024 -2.504 -6.251 1.00 89.88 78 LEU A C 1
ATOM 610 O O . LEU A 1 78 ? 7.807 -1.806 -5.265 1.00 89.88 78 LEU A O 1
ATOM 614 N N . ILE A 1 79 ? 8.479 -2.001 -7.398 1.00 90.69 79 ILE A N 1
ATOM 615 C CA . ILE A 1 79 ? 8.713 -0.574 -7.665 1.00 90.69 79 ILE A CA 1
ATOM 616 C C . ILE A 1 79 ? 7.855 -0.151 -8.859 1.00 90.69 79 ILE A C 1
ATOM 618 O O . ILE A 1 79 ? 7.947 -0.756 -9.930 1.00 90.69 79 ILE A O 1
ATOM 622 N N . VAL A 1 80 ? 7.048 0.899 -8.689 1.00 91.31 80 VAL A N 1
ATOM 623 C CA . VAL A 1 80 ? 6.145 1.428 -9.724 1.00 91.31 80 VAL A CA 1
ATOM 624 C C . VAL A 1 80 ? 6.412 2.914 -9.964 1.00 91.31 80 VAL A C 1
ATOM 626 O O . VAL A 1 80 ? 6.297 3.731 -9.053 1.00 91.31 80 VAL A O 1
ATOM 629 N N . ILE A 1 81 ? 6.758 3.276 -11.202 1.00 91.12 81 ILE A N 1
ATOM 630 C CA . ILE A 1 81 ? 6.964 4.671 -11.627 1.00 91.12 81 ILE A CA 1
ATOM 631 C C . ILE A 1 81 ? 5.674 5.178 -12.289 1.00 91.12 81 ILE A C 1
ATOM 633 O O . ILE A 1 81 ? 5.580 5.340 -13.514 1.00 91.12 81 ILE A O 1
ATOM 637 N N . GLY A 1 82 ? 4.662 5.347 -11.442 1.00 91.75 82 GLY A N 1
ATOM 638 C CA . GLY A 1 82 ? 3.255 5.594 -11.757 1.00 91.75 82 GLY A CA 1
ATOM 639 C C . GLY A 1 82 ? 2.393 5.307 -10.524 1.00 91.75 82 GLY A C 1
ATOM 640 O O . GLY A 1 82 ? 2.931 5.090 -9.440 1.00 91.75 82 GLY A O 1
ATOM 641 N N . ASN A 1 83 ? 1.071 5.308 -10.667 1.00 96.00 83 ASN A N 1
ATOM 642 C CA . ASN A 1 83 ? 0.138 4.930 -9.601 1.00 96.00 83 ASN A CA 1
ATOM 643 C C . ASN A 1 83 ? 0.047 3.402 -9.446 1.00 96.00 83 ASN A C 1
ATOM 645 O O . ASN A 1 83 ? 0.209 2.663 -10.416 1.00 96.00 83 ASN A O 1
ATOM 649 N N . LEU A 1 84 ? -0.289 2.921 -8.247 1.00 94.69 84 LEU A N 1
ATOM 650 C CA . LEU A 1 84 ? -0.400 1.494 -7.934 1.00 94.69 84 LEU A CA 1
ATOM 651 C C . LEU A 1 84 ? -1.763 1.160 -7.316 1.00 94.69 84 LEU A C 1
ATOM 653 O O . LEU A 1 84 ? -2.156 1.721 -6.295 1.00 94.69 84 LEU A O 1
ATOM 657 N N . ARG A 1 85 ? -2.484 0.204 -7.906 1.00 93.75 85 ARG A N 1
ATOM 658 C CA . ARG A 1 85 ? -3.767 -0.311 -7.400 1.00 93.75 85 ARG A CA 1
ATOM 659 C C . ARG A 1 85 ? -3.664 -1.812 -7.098 1.00 93.75 85 ARG A C 1
ATOM 661 O O . ARG A 1 85 ? -3.136 -2.559 -7.920 1.00 93.75 85 ARG A O 1
ATOM 668 N N . ILE A 1 86 ? -4.145 -2.247 -5.930 1.00 88.31 86 ILE A N 1
ATOM 669 C CA . ILE A 1 86 ? -3.984 -3.618 -5.406 1.00 88.31 86 ILE A CA 1
ATOM 670 C C . ILE A 1 86 ? -5.313 -4.162 -4.856 1.00 88.31 86 ILE A C 1
ATOM 672 O O . ILE A 1 86 ? -5.849 -3.569 -3.925 1.00 88.31 86 ILE A O 1
ATOM 676 N N . GLY A 1 87 ? -5.752 -5.323 -5.355 1.00 74.31 87 GLY A N 1
ATOM 677 C CA . GLY A 1 87 ? -6.875 -6.146 -4.864 1.00 74.31 87 GLY A CA 1
ATOM 678 C C . GLY A 1 87 ? -7.373 -7.068 -5.988 1.00 74.31 87 GLY A C 1
ATOM 679 O O . GLY A 1 87 ? -7.421 -6.603 -7.120 1.00 74.31 87 GLY A O 1
ATOM 680 N N . ASP A 1 88 ? -7.682 -8.358 -5.804 1.00 68.62 88 ASP A N 1
ATOM 681 C CA . ASP A 1 88 ? -7.904 -9.165 -4.582 1.00 68.62 88 ASP A CA 1
ATOM 682 C C . ASP A 1 88 ? -6.939 -10.387 -4.461 1.00 68.62 88 ASP A C 1
ATOM 684 O O . ASP A 1 88 ? -6.077 -10.616 -5.293 1.00 68.62 88 ASP A O 1
ATOM 688 N N . LYS A 1 89 ? -6.952 -11.291 -3.474 1.00 72.56 89 LYS A N 1
ATOM 689 C CA . LYS A 1 89 ? -7.152 -11.098 -2.037 1.00 72.56 89 LYS A CA 1
ATOM 690 C C . LYS A 1 89 ? -5.762 -11.067 -1.381 1.00 72.56 89 LYS A C 1
ATOM 692 O O . LYS A 1 89 ? -5.201 -12.119 -1.057 1.00 72.56 89 LYS A O 1
ATOM 697 N N . CYS A 1 90 ? -5.099 -9.909 -1.404 1.00 61.81 90 CYS A N 1
ATOM 698 C CA . CYS A 1 90 ? -3.699 -9.909 -1.851 1.00 61.81 90 CYS A CA 1
ATOM 699 C C . CYS A 1 90 ? -2.587 -9.769 -0.791 1.00 61.81 90 CYS A C 1
ATOM 701 O O . CYS A 1 90 ? -2.560 -8.882 0.062 1.00 61.81 90 CYS A O 1
ATOM 703 N N . ARG A 1 91 ? -1.565 -10.626 -0.931 1.00 71.50 91 ARG A N 1
ATOM 704 C CA . ARG A 1 91 ? -0.344 -10.665 -0.107 1.00 71.50 91 ARG A CA 1
ATOM 705 C C . ARG A 1 91 ? 0.877 -10.152 -0.873 1.00 71.50 91 ARG A C 1
ATOM 707 O O . ARG A 1 91 ? 1.273 -10.783 -1.851 1.00 71.50 91 ARG A O 1
ATOM 714 N N . ILE A 1 92 ? 1.544 -9.106 -0.378 1.00 69.31 92 ILE A N 1
ATOM 715 C CA . ILE A 1 92 ? 2.828 -8.615 -0.925 1.00 69.31 92 ILE A CA 1
ATOM 716 C C . ILE A 1 92 ? 3.908 -8.722 0.150 1.00 69.31 92 ILE A C 1
ATOM 718 O O . ILE A 1 92 ? 3.835 -8.058 1.184 1.00 69.31 92 ILE A O 1
ATOM 722 N N . LEU A 1 93 ? 4.913 -9.571 -0.080 1.00 74.56 93 LEU A N 1
ATOM 723 C CA . LEU A 1 93 ? 5.843 -10.008 0.969 1.00 74.56 93 LEU A CA 1
ATOM 724 C C . LEU A 1 93 ? 7.315 -9.624 0.742 1.00 74.56 93 LEU A C 1
ATOM 726 O O . LEU A 1 93 ? 8.132 -9.904 1.617 1.00 74.56 93 LEU A O 1
ATOM 730 N N . GLY A 1 94 ? 7.630 -8.904 -0.338 1.00 80.75 94 GLY A N 1
ATOM 731 C CA . GLY A 1 94 ? 8.857 -8.098 -0.438 1.00 80.75 94 GLY A CA 1
ATOM 732 C C . GLY A 1 94 ? 8.655 -6.608 -0.127 1.00 80.75 94 GLY A C 1
ATOM 733 O O . GLY A 1 94 ? 9.631 -5.904 0.104 1.00 80.75 94 GLY A O 1
ATOM 734 N N . GLY A 1 95 ? 7.397 -6.156 -0.040 1.00 91.38 95 GLY A N 1
ATOM 735 C CA . GLY A 1 95 ? 7.008 -4.745 0.079 1.00 91.38 95 GLY A CA 1
ATOM 736 C C . GLY A 1 95 ? 6.756 -4.086 -1.283 1.00 91.38 95 GLY A C 1
ATOM 737 O O . GLY A 1 95 ? 7.037 -4.681 -2.325 1.00 91.38 95 GLY A O 1
ATOM 738 N N . ALA A 1 96 ? 6.192 -2.877 -1.281 1.00 93.75 96 ALA A N 1
ATOM 739 C CA . ALA A 1 96 ? 5.986 -2.098 -2.503 1.00 93.75 96 ALA A CA 1
ATOM 740 C C . ALA A 1 96 ? 6.307 -0.610 -2.308 1.00 93.75 96 ALA A C 1
ATOM 742 O O . ALA A 1 96 ? 6.050 -0.039 -1.246 1.00 93.75 96 ALA A O 1
ATOM 743 N N . TYR A 1 97 ? 6.836 0.007 -3.359 1.00 95.38 97 TYR A N 1
ATOM 744 C CA . TYR A 1 97 ? 7.100 1.435 -3.471 1.00 95.38 97 TYR A CA 1
ATOM 745 C C . TYR A 1 97 ? 6.528 1.987 -4.785 1.00 95.38 97 TYR A C 1
ATOM 747 O O . TYR A 1 97 ? 6.550 1.313 -5.819 1.00 95.38 97 TYR A O 1
ATOM 755 N N . SER A 1 98 ? 6.003 3.209 -4.735 1.00 96.50 98 SER A N 1
ATOM 756 C CA . SER A 1 98 ? 5.338 3.878 -5.852 1.00 96.50 98 SER A CA 1
ATOM 757 C C . SER A 1 98 ? 5.657 5.372 -5.862 1.00 96.50 98 SER A C 1
ATOM 759 O O . SER A 1 98 ? 5.482 6.043 -4.844 1.00 96.50 98 SER A O 1
ATOM 761 N N . THR A 1 99 ? 6.045 5.919 -7.016 1.00 95.88 99 THR A N 1
ATOM 762 C CA . THR A 1 99 ? 6.182 7.381 -7.182 1.00 95.88 99 THR A CA 1
ATOM 763 C C . THR A 1 99 ? 4.819 8.082 -7.264 1.00 95.88 99 THR A C 1
ATOM 765 O O . THR A 1 99 ? 4.733 9.295 -7.104 1.00 95.88 99 THR A O 1
ATOM 768 N N . GLY A 1 100 ? 3.749 7.335 -7.563 1.00 96.94 100 GLY A N 1
ATOM 769 C CA . GLY A 1 100 ? 2.363 7.805 -7.572 1.00 96.94 100 GLY A CA 1
ATOM 770 C C . GLY A 1 100 ? 1.549 7.289 -6.384 1.00 96.94 100 GLY A C 1
ATOM 771 O O . GLY A 1 100 ? 2.079 6.675 -5.451 1.00 96.94 100 GLY A O 1
ATOM 772 N N . GLU A 1 101 ? 0.239 7.516 -6.433 1.00 98.44 101 GLU A N 1
ATOM 773 C CA . GLU A 1 101 ? -0.699 7.124 -5.378 1.00 98.44 101 GLU A CA 1
ATOM 774 C C . GLU A 1 101 ? -0.847 5.597 -5.284 1.00 98.44 101 GLU A C 1
ATOM 776 O O . GLU A 1 101 ? -0.991 4.917 -6.303 1.00 98.44 101 GLU A O 1
ATOM 781 N N . ILE A 1 102 ? -0.865 5.060 -4.057 1.00 98.12 102 ILE A N 1
ATOM 782 C CA . ILE A 1 102 ? -1.152 3.642 -3.793 1.00 98.12 102 ILE A CA 1
ATOM 783 C C . ILE A 1 102 ? -2.587 3.487 -3.272 1.00 98.12 102 ILE A C 1
ATOM 785 O O . ILE A 1 102 ? -2.961 4.105 -2.276 1.00 98.12 102 ILE A O 1
ATOM 789 N N . ARG A 1 103 ? -3.379 2.601 -3.886 1.00 97.25 103 ARG A N 1
ATOM 790 C CA . ARG A 1 103 ? -4.701 2.171 -3.392 1.00 97.25 103 ARG A CA 1
ATOM 791 C C . ARG A 1 103 ? -4.714 0.662 -3.151 1.00 97.25 103 ARG A C 1
ATOM 793 O O . ARG A 1 103 ? -4.319 -0.091 -4.041 1.00 97.25 103 ARG A O 1
ATOM 800 N N . VAL A 1 104 ? -5.167 0.221 -1.977 1.00 92.88 104 VAL A N 1
ATOM 801 C CA . VAL A 1 104 ? -5.111 -1.190 -1.548 1.00 92.88 104 VAL A CA 1
ATOM 802 C C . VAL A 1 104 ? -6.430 -1.657 -0.940 1.00 92.88 104 VAL A C 1
ATOM 804 O O . VAL A 1 104 ? -6.850 -1.089 0.062 1.00 92.88 104 VAL A O 1
ATOM 807 N N . GLY A 1 105 ? -6.987 -2.747 -1.468 1.00 83.00 105 GLY A N 1
ATOM 808 C CA . GLY A 1 105 ? -8.126 -3.498 -0.935 1.00 83.00 105 GLY A CA 1
ATOM 809 C C . GLY A 1 105 ? -8.657 -4.491 -1.973 1.00 83.00 105 GLY A C 1
ATOM 810 O O . GLY A 1 105 ? -8.880 -4.063 -3.102 1.00 83.00 105 GLY A O 1
ATOM 811 N N . SER A 1 106 ? -8.845 -5.783 -1.681 1.00 76.81 106 SER A N 1
ATOM 812 C CA . SER A 1 106 ? -8.859 -6.498 -0.382 1.00 76.81 106 SER A CA 1
ATOM 813 C C . SER A 1 106 ? -8.090 -7.837 -0.506 1.00 76.81 106 SER A C 1
ATOM 815 O O . SER A 1 106 ? -7.209 -7.970 -1.356 1.00 76.81 106 SER A O 1
ATOM 817 N N . ASP A 1 107 ? -8.289 -8.891 0.301 1.00 75.50 107 ASP A N 1
ATOM 818 C CA . ASP A 1 107 ? -8.197 -8.926 1.767 1.00 75.50 107 ASP A CA 1
ATOM 819 C C . ASP A 1 107 ? -6.703 -8.947 2.157 1.00 75.50 107 ASP A C 1
ATOM 821 O O . ASP A 1 107 ? -6.070 -10.007 2.186 1.00 75.50 107 ASP A O 1
ATOM 825 N N . CYS A 1 108 ? -6.086 -7.782 2.353 1.00 73.69 108 CYS A N 1
ATOM 826 C CA . CYS A 1 108 ? -4.639 -7.686 2.119 1.00 73.69 108 CYS A CA 1
ATOM 827 C C . CYS A 1 108 ? -3.723 -8.077 3.298 1.00 73.69 108 CYS A C 1
ATOM 829 O O . CYS A 1 108 ? -4.005 -7.790 4.458 1.00 73.69 108 CYS A O 1
ATOM 831 N N . GLU A 1 109 ? -2.532 -8.616 3.003 1.00 77.62 109 GLU A N 1
ATOM 832 C CA . GLU A 1 109 ? -1.438 -8.816 3.976 1.00 77.62 109 GLU A CA 1
ATOM 833 C C . GLU A 1 109 ? -0.079 -8.422 3.356 1.00 77.62 109 GLU A C 1
ATOM 835 O O . GLU A 1 109 ? 0.546 -9.169 2.600 1.00 77.62 109 GLU A O 1
ATOM 840 N N . ILE A 1 110 ? 0.382 -7.216 3.685 1.00 87.88 110 ILE A N 1
ATOM 841 C CA . ILE A 1 110 ? 1.536 -6.540 3.083 1.00 87.88 110 ILE A CA 1
ATOM 842 C C . ILE A 1 110 ? 2.708 -6.477 4.081 1.00 87.88 110 ILE A C 1
ATOM 844 O O . ILE A 1 110 ? 2.507 -6.336 5.291 1.00 87.88 110 ILE A O 1
ATOM 848 N N . LYS A 1 111 ? 3.954 -6.557 3.597 1.00 93.25 111 LYS A N 1
ATOM 849 C CA . LYS A 1 111 ? 5.156 -6.344 4.421 1.00 93.25 111 LYS A CA 1
ATOM 850 C C . LYS A 1 111 ? 5.308 -4.865 4.806 1.00 93.25 111 LYS A C 1
ATOM 852 O O . LYS A 1 111 ? 5.102 -4.526 5.971 1.00 93.25 111 LYS A O 1
ATOM 857 N N . PHE A 1 112 ? 5.585 -4.009 3.822 1.00 95.06 112 PHE A N 1
ATOM 858 C CA . PHE A 1 112 ? 5.615 -2.550 3.946 1.00 95.06 112 PHE A CA 1
ATOM 859 C C . PHE A 1 112 ? 5.107 -1.855 2.671 1.00 95.06 112 PHE A C 1
ATOM 861 O O . PHE A 1 112 ? 5.047 -2.484 1.609 1.00 95.06 112 PHE A O 1
ATOM 868 N N . LEU A 1 113 ? 4.773 -0.565 2.778 1.00 96.88 113 LEU A N 1
ATOM 869 C CA . LEU A 1 113 ? 4.382 0.309 1.663 1.00 96.88 113 LEU A CA 1
ATOM 870 C C . LEU A 1 113 ? 5.076 1.674 1.762 1.00 96.88 113 LEU A C 1
ATOM 872 O O . LEU A 1 113 ? 5.041 2.283 2.827 1.00 96.88 113 LEU A O 1
ATOM 876 N N . ALA A 1 114 ? 5.625 2.175 0.654 1.00 97.12 114 ALA A N 1
ATOM 877 C CA . ALA A 1 114 ? 6.170 3.531 0.529 1.00 97.12 114 ALA A CA 1
ATOM 878 C C . ALA A 1 114 ? 5.547 4.272 -0.671 1.00 97.12 114 ALA A C 1
ATOM 880 O O . ALA A 1 114 ? 5.451 3.698 -1.754 1.00 97.12 114 ALA A O 1
ATOM 881 N N . SER A 1 115 ? 5.169 5.542 -0.520 1.00 97.94 115 SER A N 1
ATOM 882 C CA . SER A 1 115 ? 4.694 6.378 -1.637 1.00 97.94 115 SER A CA 1
ATOM 883 C C . SER A 1 115 ? 5.235 7.806 -1.575 1.00 97.94 115 SER A C 1
ATOM 885 O O . SER A 1 115 ? 5.324 8.395 -0.495 1.00 97.94 115 SER A O 1
ATOM 887 N N . ASP A 1 116 ? 5.537 8.384 -2.735 1.00 97.38 116 ASP A N 1
ATOM 888 C CA . ASP A 1 116 ? 5.846 9.822 -2.885 1.00 97.38 116 ASP A CA 1
ATOM 889 C C . ASP A 1 116 ? 4.566 10.667 -3.060 1.00 97.38 116 ASP A C 1
ATOM 891 O O . ASP A 1 116 ? 4.590 11.872 -3.294 1.00 97.38 116 ASP A O 1
ATOM 895 N N . SER A 1 117 ? 3.408 10.021 -2.933 1.00 98.06 117 SER A N 1
ATOM 896 C CA . SER A 1 117 ? 2.078 10.606 -3.010 1.00 98.06 117 SER A CA 1
ATOM 897 C C . SER A 1 117 ? 1.207 10.031 -1.882 1.00 98.06 117 SER A C 1
ATOM 899 O O . SER A 1 117 ? 1.703 9.746 -0.789 1.00 98.06 117 SER A O 1
ATOM 901 N N . ASN A 1 118 ? -0.103 9.909 -2.096 1.00 98.56 118 ASN A N 1
ATOM 902 C CA . ASN A 1 118 ? -1.029 9.387 -1.093 1.00 98.56 118 ASN A CA 1
ATOM 903 C C . ASN A 1 118 ? -1.016 7.850 -1.015 1.00 98.56 118 ASN A C 1
ATOM 905 O O . ASN A 1 118 ? -0.708 7.154 -1.985 1.00 98.56 118 ASN A O 1
ATOM 909 N N . ILE A 1 119 ? -1.464 7.319 0.124 1.00 98.62 119 ILE A N 1
ATOM 910 C CA . ILE A 1 119 ? -1.781 5.897 0.305 1.00 98.62 119 ILE A CA 1
ATOM 911 C C . ILE A 1 119 ? -3.210 5.764 0.845 1.00 98.62 119 ILE A C 1
ATOM 913 O O . ILE A 1 119 ? -3.569 6.407 1.829 1.00 98.62 119 ILE A O 1
ATOM 917 N N . ILE A 1 120 ? -4.027 4.908 0.233 1.00 98.19 120 ILE A N 1
ATOM 918 C CA . ILE A 1 120 ? -5.394 4.590 0.668 1.00 98.19 120 ILE A CA 1
ATOM 919 C C . ILE A 1 120 ? -5.504 3.077 0.900 1.00 98.19 120 ILE A C 1
ATOM 921 O O . ILE A 1 120 ? -5.175 2.296 0.007 1.00 98.19 120 ILE A O 1
ATOM 925 N N . LEU A 1 121 ? -5.949 2.664 2.094 1.00 96.00 121 LEU A N 1
ATOM 926 C CA . LEU A 1 121 ? -5.951 1.268 2.556 1.00 96.00 121 LEU A CA 1
ATOM 927 C C . LEU A 1 121 ? -7.328 0.793 3.045 1.00 96.00 121 LEU A C 1
ATOM 929 O O . LEU A 1 121 ? -7.931 1.440 3.898 1.00 96.00 121 LEU A O 1
ATOM 933 N N . GLY A 1 122 ? -7.740 -0.394 2.605 1.00 84.50 122 GLY A N 1
ATOM 934 C CA . GLY A 1 122 ? -8.927 -1.151 3.018 1.00 84.50 122 GLY A CA 1
ATOM 935 C C . GLY A 1 122 ? -9.539 -1.865 1.806 1.00 84.50 122 GLY A C 1
ATOM 936 O O . GLY A 1 122 ? -9.749 -1.217 0.790 1.00 84.50 122 GLY A O 1
ATOM 937 N N . GLU A 1 123 ? -9.834 -3.169 1.850 1.00 80.50 123 GLU A N 1
ATOM 938 C CA . GLU A 1 123 ? -10.367 -3.888 3.018 1.00 80.50 123 GLU A CA 1
ATOM 939 C C . GLU A 1 123 ? -9.462 -5.026 3.561 1.00 80.50 123 GLU A C 1
ATOM 941 O O . GLU A 1 123 ? -8.541 -5.522 2.907 1.00 80.50 123 GLU A O 1
ATOM 946 N N . ASN A 1 124 ? -9.709 -5.397 4.827 1.00 75.38 124 ASN A N 1
ATOM 947 C CA . ASN A 1 124 ? -9.041 -6.440 5.637 1.00 75.38 124 ASN A CA 1
ATOM 948 C C . ASN A 1 124 ? -7.496 -6.385 5.768 1.00 75.38 124 ASN A C 1
ATOM 950 O O . ASN A 1 124 ? -6.885 -7.278 6.361 1.00 75.38 124 ASN A O 1
ATOM 954 N N . THR A 1 125 ? -6.890 -5.291 5.302 1.00 80.56 125 THR A N 1
ATOM 955 C CA . THR A 1 125 ? -5.491 -4.861 5.445 1.00 80.56 125 THR A CA 1
ATOM 956 C C . THR A 1 125 ? -4.777 -5.310 6.727 1.00 80.56 125 THR A C 1
ATOM 958 O O . THR A 1 125 ? -5.120 -4.896 7.836 1.00 80.56 125 THR A O 1
ATOM 961 N N . ARG A 1 126 ? -3.658 -6.023 6.559 1.00 91.94 126 ARG A N 1
ATOM 962 C CA . ARG A 1 126 ? -2.608 -6.225 7.569 1.00 91.94 126 ARG A CA 1
ATOM 963 C C . ARG A 1 126 ? -1.259 -5.748 7.035 1.00 91.94 126 ARG A C 1
ATOM 965 O O . ARG A 1 126 ? -0.743 -6.355 6.103 1.00 91.94 126 ARG A O 1
ATOM 972 N N . VAL A 1 127 ? -0.648 -4.729 7.639 1.00 94.88 127 VAL A N 1
ATOM 973 C CA . VAL A 1 127 ? 0.733 -4.313 7.317 1.00 94.88 127 VAL A CA 1
ATOM 974 C C . VAL A 1 127 ? 1.680 -4.696 8.453 1.00 94.88 127 VAL A C 1
ATOM 976 O O . VAL A 1 127 ? 1.524 -4.239 9.589 1.00 94.88 127 VAL A O 1
ATOM 979 N N . LYS A 1 128 ? 2.656 -5.559 8.148 1.00 92.56 128 LYS A N 1
ATOM 980 C CA . LYS A 1 128 ? 3.532 -6.199 9.149 1.00 92.56 128 LYS A CA 1
ATOM 981 C C . LYS A 1 128 ? 4.613 -5.282 9.706 1.00 92.56 128 LYS A C 1
ATOM 983 O O . LYS A 1 128 ? 4.958 -5.386 10.884 1.00 92.56 128 LYS A O 1
ATOM 988 N N . GLU A 1 129 ? 5.174 -4.422 8.868 1.00 92.69 129 GLU A N 1
ATOM 989 C CA . GLU A 1 129 ? 6.293 -3.559 9.235 1.00 92.69 129 GLU A CA 1
ATOM 990 C C . GLU A 1 129 ? 5.850 -2.107 9.278 1.00 92.69 129 GLU A C 1
ATOM 992 O O . GLU A 1 129 ? 5.633 -1.596 10.379 1.00 92.69 129 GLU A O 1
ATOM 997 N N . TRP A 1 130 ? 5.670 -1.466 8.124 1.00 93.81 130 TRP A N 1
ATOM 998 C CA . TRP A 1 130 ? 5.337 -0.048 8.083 1.00 93.81 130 TRP A CA 1
ATOM 999 C C . TRP A 1 130 ? 4.635 0.420 6.806 1.00 93.81 130 TRP A C 1
ATOM 1001 O O . TRP A 1 130 ? 4.706 -0.215 5.758 1.00 93.81 130 TRP A O 1
ATOM 1011 N N . VAL A 1 131 ? 3.962 1.563 6.909 1.00 96.38 131 VAL A N 1
ATOM 1012 C CA . VAL A 1 131 ? 3.412 2.337 5.790 1.00 96.38 131 VAL A CA 1
ATOM 1013 C C . VAL A 1 131 ? 3.993 3.743 5.872 1.00 96.38 131 VAL A C 1
ATOM 1015 O O . VAL A 1 131 ? 3.915 4.355 6.932 1.00 96.38 131 VAL A O 1
ATOM 1018 N N . ASP A 1 132 ? 4.545 4.266 4.783 1.00 97.12 132 ASP A N 1
ATOM 1019 C CA . ASP A 1 132 ? 5.107 5.614 4.732 1.00 97.12 132 ASP A CA 1
ATOM 1020 C C . ASP A 1 132 ? 4.658 6.374 3.476 1.00 97.12 132 ASP A C 1
ATOM 1022 O O . ASP A 1 132 ? 4.696 5.834 2.370 1.00 97.12 132 ASP A O 1
ATOM 1026 N N . ALA A 1 133 ? 4.252 7.633 3.636 1.00 97.69 133 ALA A N 1
ATOM 1027 C CA . ALA A 1 133 ? 3.813 8.486 2.534 1.00 97.69 133 ALA A CA 1
ATOM 1028 C C . ALA A 1 133 ? 4.349 9.917 2.662 1.00 97.69 133 ALA A C 1
ATOM 1030 O O . ALA A 1 133 ? 4.306 10.515 3.740 1.00 97.69 133 ALA A O 1
ATOM 1031 N N . GLU A 1 134 ? 4.776 10.505 1.544 1.00 96.56 134 GLU A N 1
ATOM 1032 C CA . GLU A 1 134 ? 4.965 11.961 1.462 1.00 96.56 134 GLU A CA 1
ATOM 1033 C C . GLU A 1 134 ? 3.613 12.695 1.382 1.00 96.56 134 GLU A C 1
ATOM 1035 O O . GLU A 1 134 ? 3.451 13.793 1.913 1.00 96.56 134 GLU A O 1
ATOM 1040 N N . GLY A 1 135 ? 2.604 12.057 0.785 1.00 96.62 135 GLY A N 1
ATOM 1041 C CA . GLY A 1 135 ? 1.226 12.533 0.775 1.00 96.62 135 GLY A CA 1
ATOM 1042 C C . GLY A 1 135 ? 0.409 12.092 1.992 1.00 96.62 135 GLY A C 1
ATOM 1043 O O . GLY A 1 135 ? 0.920 11.783 3.076 1.00 96.62 135 GLY A O 1
ATOM 1044 N N . LYS A 1 136 ? -0.913 12.105 1.811 1.00 97.00 136 LYS A N 1
ATOM 1045 C CA . LYS A 1 136 ? -1.915 11.730 2.816 1.00 97.00 136 LYS A CA 1
ATOM 1046 C C . LYS A 1 136 ? -2.015 10.212 2.941 1.00 97.00 136 LYS A C 1
ATOM 1048 O O . LYS A 1 136 ? -1.997 9.514 1.930 1.00 97.00 136 LYS A O 1
ATOM 1053 N N . ILE A 1 137 ? -2.242 9.707 4.153 1.00 97.25 137 ILE A N 1
ATOM 1054 C CA . ILE A 1 137 ? -2.642 8.306 4.353 1.00 97.25 137 ILE A CA 1
ATOM 1055 C C . ILE A 1 137 ? -4.107 8.246 4.788 1.00 97.25 137 ILE A C 1
ATOM 1057 O O . ILE A 1 137 ? -4.497 8.902 5.752 1.00 97.25 137 ILE A O 1
ATOM 1061 N N . VAL A 1 138 ? -4.917 7.451 4.088 1.00 96.50 138 VAL A N 1
ATOM 1062 C CA . VAL A 1 138 ? -6.301 7.119 4.459 1.00 96.50 138 VAL A CA 1
ATOM 1063 C C . VAL A 1 138 ? -6.370 5.644 4.845 1.00 96.50 138 VAL A C 1
ATOM 1065 O O . VAL A 1 138 ? -5.988 4.774 4.064 1.00 96.50 138 VAL A O 1
ATOM 1068 N N . ILE A 1 139 ? -6.871 5.365 6.045 1.00 94.38 139 ILE A N 1
ATOM 1069 C CA . ILE A 1 139 ? -7.005 4.018 6.607 1.00 94.38 139 ILE A CA 1
ATOM 1070 C C . ILE A 1 139 ? -8.491 3.755 6.843 1.00 94.38 139 ILE A C 1
ATOM 1072 O O . ILE A 1 139 ? -9.108 4.386 7.702 1.00 94.38 139 ILE A O 1
ATOM 1076 N N . LEU A 1 140 ? -9.064 2.829 6.082 1.00 92.62 140 LEU A N 1
ATOM 1077 C CA . LEU A 1 140 ? -10.451 2.404 6.225 1.00 92.62 140 LEU A CA 1
ATOM 1078 C C . LEU A 1 140 ? -10.580 1.284 7.277 1.00 92.62 140 LEU A C 1
ATOM 1080 O O . LEU A 1 140 ? -9.594 0.631 7.647 1.00 92.62 140 LEU A O 1
ATOM 1084 N N . GLY A 1 141 ? -11.809 1.093 7.763 1.00 85.50 141 GLY A N 1
ATOM 1085 C CA . GLY A 1 141 ? -12.172 0.198 8.865 1.00 85.50 141 GLY A CA 1
ATOM 1086 C C . GLY A 1 141 ? -11.604 -1.226 8.780 1.00 85.50 141 GLY A C 1
ATOM 1087 O O . GLY A 1 141 ? -11.406 -1.785 7.704 1.00 85.50 141 GLY A O 1
ATOM 1088 N N . GLY A 1 142 ? -11.348 -1.825 9.947 1.00 86.06 142 GLY A N 1
ATOM 1089 C CA . GLY A 1 142 ? -10.831 -3.196 10.076 1.00 86.06 142 GLY A CA 1
ATOM 1090 C C . GLY A 1 142 ? -9.329 -3.384 9.803 1.00 86.06 142 GLY A C 1
ATOM 1091 O O . GLY A 1 142 ? -8.844 -4.513 9.847 1.00 86.06 142 GLY A O 1
ATOM 1092 N N . SER A 1 143 ? -8.574 -2.310 9.550 1.00 90.56 143 SER A N 1
ATOM 1093 C CA . SER A 1 143 ? -7.137 -2.382 9.237 1.00 90.56 143 SER A CA 1
ATOM 1094 C C . SER A 1 143 ? -6.248 -2.655 10.465 1.00 90.56 143 SER A C 1
ATOM 1096 O O . SER A 1 143 ? -6.407 -2.022 11.508 1.00 90.56 143 SER A O 1
ATOM 1098 N N . PHE A 1 144 ? -5.234 -3.518 10.323 1.00 92.12 144 PHE A N 1
ATOM 1099 C CA . PHE A 1 144 ? -4.154 -3.727 11.303 1.00 92.12 144 PHE A CA 1
ATOM 1100 C C . PHE A 1 144 ? -2.804 -3.269 10.729 1.00 92.12 144 PHE A C 1
ATOM 1102 O O . PHE A 1 144 ? -2.359 -3.778 9.701 1.00 92.12 144 PHE A O 1
ATOM 1109 N N . ILE A 1 145 ? -2.116 -2.331 11.382 1.00 91.50 145 ILE A N 1
ATOM 1110 C CA . ILE A 1 145 ? -0.855 -1.750 10.893 1.00 91.50 145 ILE A CA 1
ATOM 1111 C C . ILE A 1 145 ? 0.148 -1.630 12.046 1.00 91.50 145 ILE A C 1
ATOM 1113 O O . ILE A 1 145 ? -0.159 -1.063 13.097 1.00 91.50 145 ILE A O 1
ATOM 1117 N N . ARG A 1 146 ? 1.375 -2.139 11.864 1.00 89.50 146 ARG A N 1
ATOM 1118 C CA . ARG A 1 146 ? 2.407 -2.035 12.911 1.00 89.50 146 ARG A CA 1
ATOM 1119 C C . ARG A 1 146 ? 2.963 -0.613 13.049 1.00 89.50 146 ARG A C 1
ATOM 1121 O O . ARG A 1 146 ? 2.960 -0.087 14.156 1.00 89.50 146 ARG A O 1
ATOM 1128 N N . LYS A 1 147 ? 3.406 0.028 11.968 1.00 89.38 147 LYS A N 1
ATOM 1129 C CA . LYS A 1 147 ? 3.833 1.437 11.993 1.00 89.38 147 LYS A CA 1
ATOM 1130 C C . LYS A 1 147 ? 3.259 2.216 10.811 1.00 89.38 147 LYS A C 1
ATOM 1132 O O . LYS A 1 147 ? 3.116 1.650 9.730 1.00 89.38 147 LYS A O 1
ATOM 1137 N N . VAL A 1 148 ? 2.953 3.497 10.990 1.00 91.12 148 VAL A N 1
ATOM 1138 C CA . VAL A 1 148 ? 2.517 4.378 9.896 1.00 91.12 148 VAL A CA 1
ATOM 1139 C C . VAL A 1 148 ? 3.073 5.796 10.041 1.00 91.12 148 VAL A C 1
ATOM 1141 O O . VAL A 1 148 ? 2.953 6.405 11.104 1.00 91.12 148 VAL A O 1
ATOM 1144 N N . THR A 1 149 ? 3.663 6.326 8.970 1.00 93.06 149 THR A N 1
ATOM 1145 C CA . THR A 1 149 ? 4.265 7.666 8.904 1.00 93.06 149 THR A CA 1
ATOM 1146 C C . THR A 1 149 ? 3.760 8.458 7.696 1.00 93.06 149 THR A C 1
ATOM 1148 O O . THR A 1 149 ? 3.691 7.946 6.585 1.00 93.06 149 THR A O 1
ATOM 1151 N N . SER A 1 150 ? 3.400 9.726 7.900 1.00 92.75 150 SER A N 1
ATOM 1152 C CA . SER A 1 150 ? 2.999 10.649 6.829 1.00 92.75 150 SER A CA 1
ATOM 1153 C C . SER A 1 150 ? 3.629 12.029 7.020 1.00 92.75 150 SER A C 1
ATOM 1155 O O . SER A 1 150 ? 3.636 12.570 8.129 1.00 92.75 150 SER A O 1
ATOM 1157 N N . GLU A 1 151 ? 4.086 12.642 5.928 1.00 92.12 151 GLU A N 1
ATOM 1158 C CA . GLU A 1 151 ? 4.486 14.060 5.907 1.00 92.12 151 GLU A CA 1
ATOM 1159 C C . GLU A 1 151 ? 3.310 15.036 5.891 1.00 92.12 151 GLU A C 1
ATOM 1161 O O . GLU A 1 151 ? 3.502 16.251 5.980 1.00 92.12 151 GLU A O 1
ATOM 1166 N N . THR A 1 152 ? 2.081 14.534 5.790 1.00 92.00 152 THR A N 1
ATOM 1167 C CA . THR A 1 152 ? 0.873 15.350 5.871 1.00 92.00 152 THR A CA 1
ATOM 1168 C C . THR A 1 152 ? -0.013 14.847 7.006 1.00 92.00 152 THR A C 1
ATOM 1170 O O . THR A 1 152 ? 0.352 15.018 8.170 1.00 92.00 152 THR A O 1
ATOM 1173 N N . ILE A 1 153 ? -1.165 14.254 6.696 1.00 87.75 153 ILE A N 1
ATOM 1174 C CA . ILE A 1 153 ? -2.150 13.773 7.663 1.00 87.75 153 ILE A CA 1
ATOM 1175 C C . ILE A 1 153 ? -2.396 12.272 7.509 1.00 87.75 153 ILE A C 1
ATOM 1177 O O . ILE A 1 153 ? -2.393 11.733 6.399 1.00 87.75 153 ILE A O 1
ATOM 1181 N N . ILE A 1 154 ? -2.699 11.622 8.633 1.00 91.25 154 ILE A N 1
ATOM 1182 C CA . ILE A 1 154 ? -3.309 10.289 8.656 1.00 91.25 154 ILE A CA 1
ATOM 1183 C C . ILE A 1 154 ? -4.795 10.463 8.981 1.00 91.25 154 ILE A C 1
ATOM 1185 O O . ILE A 1 154 ? -5.152 11.022 10.019 1.00 91.25 154 ILE A O 1
ATOM 1189 N N . GLU A 1 155 ? -5.665 9.979 8.102 1.00 91.56 155 GLU A N 1
ATOM 1190 C CA . GLU A 1 155 ? -7.113 9.961 8.300 1.00 91.56 155 GLU A CA 1
ATOM 1191 C C . GLU A 1 155 ? -7.604 8.522 8.472 1.00 91.56 155 GLU A C 1
ATOM 1193 O O . GLU A 1 155 ? -7.312 7.660 7.644 1.00 91.56 155 GLU A O 1
ATOM 1198 N N . VAL A 1 156 ? -8.348 8.262 9.547 1.00 89.62 156 VAL A N 1
ATOM 1199 C CA . VAL A 1 156 ? -8.917 6.945 9.857 1.00 89.62 156 VAL A CA 1
ATOM 1200 C C . VAL A 1 156 ? -10.440 7.015 9.765 1.00 89.62 156 VAL A C 1
ATOM 1202 O O . VAL A 1 156 ? -11.074 7.815 10.455 1.00 89.62 156 VAL A O 1
ATOM 1205 N N . ILE A 1 157 ? -11.027 6.185 8.904 1.00 88.81 157 ILE A N 1
ATOM 1206 C CA . ILE A 1 157 ? -12.455 6.213 8.570 1.00 88.81 157 ILE A CA 1
ATOM 1207 C C . ILE A 1 157 ? -13.073 4.851 8.895 1.00 88.81 157 ILE A C 1
ATOM 1209 O O . ILE A 1 157 ? -12.659 3.826 8.354 1.00 88.81 157 ILE A O 1
ATOM 1213 N N . GLY A 1 158 ? -14.091 4.846 9.756 1.00 81.44 158 GLY A N 1
ATOM 1214 C CA . GLY A 1 158 ? -14.719 3.627 10.266 1.00 81.44 158 GLY A CA 1
ATOM 1215 C C . GLY A 1 158 ? -14.000 3.025 11.479 1.00 81.44 158 GLY A C 1
ATOM 1216 O O . GLY A 1 158 ? -13.018 3.563 11.994 1.00 81.44 158 GLY A O 1
ATOM 1217 N N . SER A 1 159 ? -14.522 1.896 11.951 1.00 80.56 159 SER A N 1
ATOM 1218 C CA . SER A 1 159 ? -14.169 1.285 13.237 1.00 80.56 159 SER A CA 1
ATOM 1219 C C . SER A 1 159 ? -13.230 0.073 13.118 1.00 80.56 159 SER A C 1
ATOM 1221 O O . SER A 1 159 ? -12.896 -0.405 12.034 1.00 80.56 159 SER A O 1
ATOM 1223 N N . ASN A 1 160 ? -12.788 -0.438 14.275 1.00 81.94 160 ASN A N 1
ATOM 1224 C CA . ASN A 1 160 ? -11.956 -1.641 14.436 1.00 81.94 160 ASN A CA 1
ATOM 1225 C C . ASN A 1 160 ? -10.525 -1.569 13.855 1.00 81.94 160 ASN A C 1
ATOM 1227 O O . ASN A 1 160 ? -9.880 -2.605 13.694 1.00 81.94 160 ASN A O 1
ATOM 1231 N N . CYS A 1 161 ? -9.994 -0.371 13.596 1.00 84.12 161 CYS A N 1
ATOM 1232 C CA . CYS A 1 161 ? -8.596 -0.186 13.194 1.00 84.12 161 CYS A CA 1
ATOM 1233 C C . CYS A 1 161 ? -7.621 -0.337 14.377 1.00 84.12 161 CYS A C 1
ATOM 1235 O O . CYS A 1 161 ? -7.830 0.226 15.452 1.00 84.12 161 CYS A O 1
ATOM 1237 N N . GLN A 1 162 ? -6.512 -1.047 14.166 1.00 85.19 162 GLN A N 1
ATOM 1238 C CA . GLN A 1 162 ? -5.441 -1.242 15.147 1.00 85.19 162 GLN A CA 1
ATOM 1239 C C . GLN A 1 162 ? -4.111 -0.758 14.565 1.00 85.19 162 GLN A C 1
ATOM 1241 O O . GLN A 1 162 ? -3.601 -1.332 13.606 1.00 85.19 162 GLN A O 1
ATOM 1246 N N . ILE A 1 163 ? -3.541 0.295 15.151 1.00 85.69 163 ILE A N 1
ATOM 1247 C CA . ILE A 1 163 ? -2.302 0.925 14.682 1.00 85.69 163 ILE A CA 1
ATOM 1248 C C . ILE A 1 163 ? -1.344 1.027 15.870 1.00 85.69 163 ILE A C 1
ATOM 1250 O O . ILE A 1 163 ? -1.642 1.757 16.811 1.00 85.69 163 ILE A O 1
ATOM 1254 N N . HIS A 1 164 ? -0.227 0.289 15.870 1.00 82.19 164 HIS A N 1
ATOM 1255 C CA . HIS A 1 164 ? 0.651 0.249 17.053 1.00 82.19 164 HIS A CA 1
ATOM 1256 C C . HIS A 1 164 ? 1.470 1.542 17.218 1.00 82.19 164 HIS A C 1
ATOM 1258 O O . HIS A 1 164 ? 1.555 2.074 18.322 1.00 82.19 164 HIS A O 1
ATOM 1264 N N . GLU A 1 165 ? 2.067 2.057 16.146 1.00 81.81 165 GLU A N 1
ATOM 1265 C CA . GLU A 1 165 ? 2.848 3.301 16.140 1.00 81.81 165 GLU A CA 1
ATOM 1266 C C . GLU A 1 165 ? 2.409 4.165 14.955 1.00 81.81 165 GLU A C 1
ATOM 1268 O O . GLU A 1 165 ? 2.247 3.658 13.844 1.00 81.81 165 GLU A O 1
ATOM 1273 N N . ALA A 1 166 ? 2.173 5.455 15.190 1.00 83.94 166 ALA A N 1
ATOM 1274 C CA . ALA A 1 166 ? 1.630 6.353 14.178 1.00 83.94 166 ALA A CA 1
ATOM 1275 C C . ALA A 1 166 ? 2.241 7.754 14.279 1.00 83.94 166 ALA A C 1
ATOM 1277 O O . ALA A 1 166 ? 2.437 8.280 15.375 1.00 83.94 166 ALA A O 1
ATOM 1278 N N . TYR A 1 167 ? 2.492 8.391 13.137 1.00 85.19 167 TYR A N 1
ATOM 1279 C CA . TYR A 1 167 ? 2.941 9.779 13.077 1.00 85.19 167 TYR A CA 1
ATOM 1280 C C . TYR A 1 167 ? 2.508 10.447 11.782 1.00 85.19 167 TYR A C 1
ATOM 1282 O O . TYR A 1 167 ? 2.660 9.903 10.693 1.00 85.19 167 TYR A O 1
ATOM 1290 N N . ALA A 1 168 ? 2.009 11.665 11.915 1.00 85.25 168 ALA A N 1
ATOM 1291 C CA . ALA A 1 168 ? 1.662 12.529 10.808 1.00 85.25 168 ALA A CA 1
ATOM 1292 C C . ALA A 1 168 ? 2.154 13.933 11.146 1.00 85.25 168 ALA A C 1
ATOM 1294 O O . ALA A 1 168 ? 1.755 14.472 12.183 1.00 85.25 168 ALA A O 1
ATOM 1295 N N . ARG A 1 169 ? 3.001 14.530 10.299 1.00 85.31 169 ARG A N 1
ATOM 1296 C CA . ARG A 1 169 ? 3.598 15.851 10.571 1.00 85.31 169 ARG A CA 1
ATOM 1297 C C . ARG A 1 169 ? 2.542 16.949 10.767 1.00 85.31 169 ARG A C 1
ATOM 1299 O O . ARG A 1 169 ? 2.754 17.866 11.555 1.00 85.31 169 ARG A O 1
ATOM 1306 N N . LEU A 1 170 ? 1.397 16.841 10.088 1.00 84.25 170 LEU A N 1
ATOM 1307 C CA . LEU A 1 170 ? 0.257 17.762 10.197 1.00 84.25 170 LEU A CA 1
ATOM 1308 C C . LEU A 1 170 ? -0.907 17.200 11.044 1.00 84.25 170 LEU A C 1
ATOM 1310 O O . LEU A 1 170 ? -1.936 17.859 11.186 1.00 84.25 170 LEU A O 1
ATOM 1314 N N . GLY A 1 171 ? -0.750 16.012 11.638 1.00 81.06 171 GLY A N 1
ATOM 1315 C CA . GLY A 1 171 ? -1.697 15.424 12.591 1.00 81.06 171 GLY A CA 1
ATOM 1316 C C . GLY A 1 171 ? -2.712 14.428 12.016 1.00 81.06 171 GLY A C 1
ATOM 1317 O O . GLY A 1 171 ? -2.579 13.910 10.908 1.00 81.06 171 GLY A O 1
ATOM 1318 N N . PHE A 1 172 ? -3.725 14.116 12.825 1.00 82.81 172 PHE A N 1
ATOM 1319 C CA . PHE A 1 172 ? -4.653 13.004 12.605 1.00 82.81 172 PHE A CA 1
ATOM 1320 C C . PHE A 1 172 ? -6.093 13.482 12.408 1.00 82.81 172 PHE A C 1
ATOM 1322 O O . PHE A 1 172 ? -6.499 14.480 13.001 1.00 82.81 172 PHE A O 1
ATOM 1329 N N . LYS A 1 173 ? -6.877 12.729 11.631 1.00 85.75 173 LYS A N 1
ATOM 1330 C CA . LYS A 1 173 ? -8.337 12.874 11.512 1.00 85.75 173 LYS A CA 1
ATOM 1331 C C . LYS A 1 173 ? -9.024 11.528 11.738 1.00 85.75 173 LYS A C 1
ATOM 1333 O O . LYS A 1 173 ? -8.485 10.492 11.353 1.00 85.75 173 LYS A O 1
ATOM 1338 N N . THR A 1 174 ? -10.206 11.540 12.347 1.00 81.06 174 THR A N 1
ATOM 1339 C CA . THR A 1 174 ? -10.979 10.329 12.663 1.00 81.06 174 THR A CA 1
ATOM 1340 C C . THR A 1 174 ? -12.460 10.554 12.401 1.00 81.06 174 THR A C 1
ATOM 1342 O O . THR A 1 174 ? -13.029 11.487 12.965 1.00 81.06 174 THR A O 1
ATOM 1345 N N . SER A 1 175 ? -13.083 9.687 11.604 1.00 73.06 175 SER A N 1
ATOM 1346 C CA . SER A 1 175 ? -14.461 9.881 11.114 1.00 73.06 175 SER A CA 1
ATOM 1347 C C . SER A 1 175 ? -15.481 8.891 11.704 1.00 73.06 175 SER A C 1
ATOM 1349 O O . SER A 1 175 ? -16.567 8.726 11.159 1.00 73.06 175 SER A O 1
ATOM 1351 N N . ASP A 1 176 ? -15.139 8.217 12.808 1.00 63.00 176 ASP A N 1
ATOM 1352 C CA . ASP A 1 176 ? -16.040 7.353 13.586 1.00 63.00 176 ASP A CA 1
ATOM 1353 C C . ASP A 1 176 ? -15.746 7.534 15.088 1.00 63.00 176 ASP A C 1
ATOM 1355 O O . ASP A 1 176 ? -14.604 7.409 15.536 1.00 63.00 176 ASP A O 1
ATOM 1359 N N . SER A 1 177 ? -16.767 7.889 15.872 1.00 47.56 177 SER A N 1
ATOM 1360 C CA . SER A 1 177 ? -16.630 8.334 17.267 1.00 47.56 177 SER A CA 1
ATOM 1361 C C . SER A 1 177 ? -16.692 7.199 18.298 1.00 47.56 177 SER A C 1
A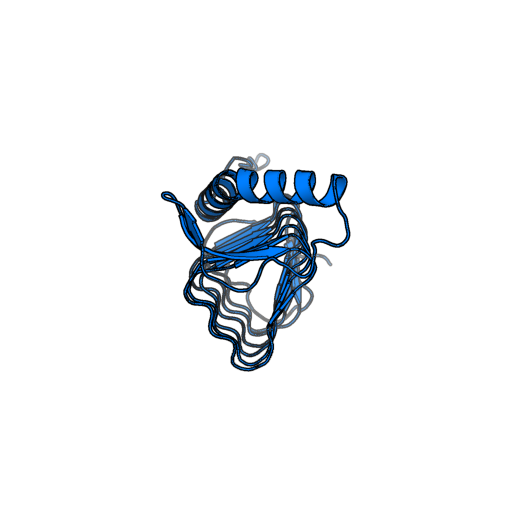TOM 1363 O O . SER A 1 177 ? -16.605 7.451 19.504 1.00 47.56 177 SER A O 1
ATOM 1365 N N . LYS A 1 178 ? -16.822 5.935 17.864 1.00 45.34 178 LYS A N 1
ATOM 1366 C CA . LYS A 1 178 ? -16.988 4.779 18.762 1.00 45.34 178 LYS A CA 1
ATOM 1367 C C . LYS A 1 178 ? -15.862 3.743 18.625 1.00 45.34 178 LYS A C 1
ATOM 1369 O O . LYS A 1 178 ? -15.955 2.800 17.849 1.00 45.34 178 LYS A O 1
ATOM 1374 N N . ARG A 1 179 ? -14.909 3.846 19.565 1.00 45.41 179 ARG A N 1
ATOM 1375 C CA . ARG A 1 179 ? -13.843 2.888 19.959 1.00 45.41 179 ARG A CA 1
ATOM 1376 C C . ARG A 1 179 ? -12.474 2.995 19.261 1.00 45.41 179 ARG A C 1
ATOM 1378 O O . ARG A 1 179 ? -12.218 2.391 18.231 1.00 45.41 179 ARG A O 1
ATOM 1385 N N . VAL A 1 180 ? -11.549 3.581 20.029 1.00 45.75 180 VAL A N 1
ATOM 1386 C CA . VAL A 1 180 ? -10.148 3.150 20.230 1.00 45.75 180 VAL A CA 1
ATOM 1387 C C . VAL A 1 180 ? -9.263 3.023 18.978 1.00 45.75 180 VAL A C 1
ATOM 1389 O O . VAL A 1 180 ? -8.913 1.927 18.549 1.00 45.75 1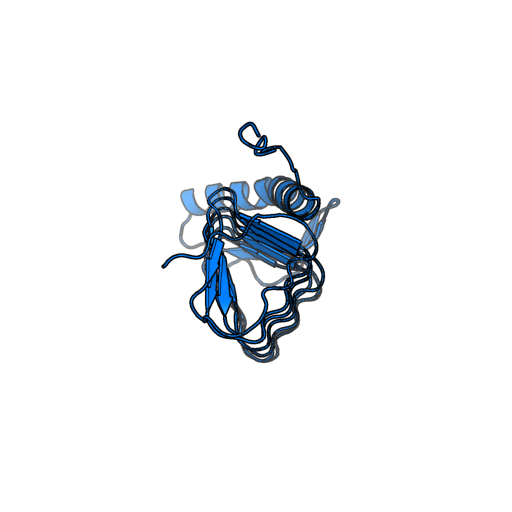80 VAL A O 1
ATOM 1392 N N . LEU A 1 181 ? -8.696 4.155 18.548 1.00 49.31 181 LEU A N 1
ATOM 1393 C CA . LEU A 1 181 ? -7.320 4.157 18.040 1.00 49.31 181 LEU A CA 1
ATOM 1394 C C . LEU A 1 181 ? -6.370 3.839 19.207 1.00 49.31 181 LEU A C 1
ATOM 1396 O O . LEU A 1 181 ? -6.126 4.688 20.065 1.00 49.31 181 LEU A O 1
ATOM 1400 N N . ARG A 1 182 ? -5.824 2.618 19.259 1.00 50.16 182 ARG A N 1
ATOM 1401 C CA . ARG A 1 182 ? -4.814 2.240 20.265 1.00 50.16 182 ARG A CA 1
ATOM 1402 C C . ARG A 1 182 ? -3.400 2.566 19.782 1.00 50.16 182 ARG A C 1
ATOM 1404 O O . ARG A 1 182 ? -2.591 1.657 19.630 1.00 50.16 182 ARG A O 1
ATOM 1411 N N . ILE A 1 183 ? -3.100 3.849 19.570 1.00 53.00 183 ILE A N 1
ATOM 1412 C CA . ILE A 1 183 ? -1.722 4.268 19.281 1.00 53.00 183 ILE A CA 1
ATOM 1413 C C . ILE A 1 183 ? -0.876 4.019 20.537 1.00 53.00 183 ILE A C 1
ATOM 1415 O O . ILE A 1 183 ? -1.081 4.656 21.570 1.00 53.00 183 ILE A O 1
ATOM 1419 N N . LEU A 1 184 ? 0.040 3.051 20.480 1.00 51.31 184 LEU A N 1
ATOM 1420 C CA . LEU A 1 184 ? 0.825 2.629 21.642 1.00 51.31 184 LEU A CA 1
ATOM 1421 C C . LEU A 1 184 ? 1.999 3.576 21.915 1.00 51.31 184 LEU A C 1
ATOM 1423 O O . LEU A 1 184 ? 2.351 3.748 23.084 1.00 51.31 184 LEU A O 1
ATOM 1427 N N . ARG A 1 185 ? 2.580 4.207 20.879 1.00 49.47 185 ARG A N 1
ATOM 1428 C CA . ARG A 1 185 ? 3.527 5.339 20.983 1.00 49.47 185 ARG A CA 1
ATOM 1429 C C . ARG A 1 185 ? 3.446 6.261 19.754 1.00 49.47 185 ARG A C 1
ATOM 1431 O O . ARG A 1 185 ? 3.290 5.779 18.639 1.00 49.47 185 ARG A O 1
ATOM 1438 N N . GLY A 1 186 ? 3.631 7.567 19.985 1.00 45.56 186 GLY A N 1
ATOM 1439 C CA . GLY A 1 186 ? 3.735 8.611 18.950 1.00 45.56 186 GLY A CA 1
ATOM 1440 C C . GLY A 1 186 ? 2.401 9.282 18.600 1.00 45.56 186 GLY A C 1
ATOM 1441 O O . GLY A 1 186 ? 1.437 8.603 18.303 1.00 45.56 186 GLY A O 1
ATOM 1442 N N . GLY A 1 187 ? 2.342 10.618 18.632 1.00 46.94 187 GLY A N 1
ATOM 1443 C CA . GLY A 1 187 ? 1.173 11.389 18.180 1.00 46.94 187 GLY A CA 1
ATOM 1444 C C . GLY A 1 187 ? 0.091 11.654 19.238 1.00 46.94 187 GLY A C 1
ATOM 1445 O O . GLY A 1 187 ? -0.497 10.742 19.812 1.00 46.94 187 GLY A O 1
ATOM 1446 N N . THR A 1 188 ? -0.216 12.935 19.457 1.00 41.19 188 THR A N 1
ATOM 1447 C CA . THR A 1 188 ? -1.394 13.367 20.226 1.00 41.19 188 THR A CA 1
ATOM 1448 C C . THR A 1 188 ? -2.596 13.441 19.290 1.00 41.19 188 THR A C 1
ATOM 1450 O O . THR A 1 188 ? -2.582 14.211 18.329 1.00 41.19 188 THR A O 1
ATOM 1453 N N . LEU A 1 189 ? -3.653 12.682 19.580 1.00 42.84 189 LEU A N 1
ATOM 1454 C CA . LEU A 1 189 ? -4.938 12.821 18.894 1.00 42.84 189 LEU A CA 1
ATOM 1455 C C . LEU A 1 189 ? -5.557 14.185 19.237 1.00 42.84 189 LEU A C 1
ATOM 1457 O O . LEU A 1 189 ? -5.775 14.486 20.411 1.00 42.84 189 LEU A O 1
ATOM 1461 N N . ARG A 1 190 ? -5.878 14.9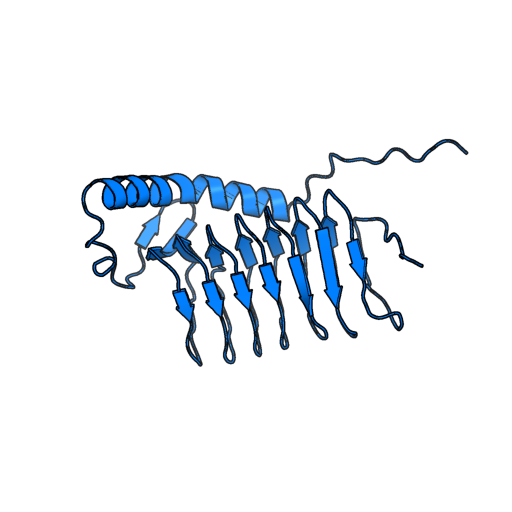94 18.223 1.00 40.19 190 ARG A N 1
ATOM 1462 C CA . ARG A 1 190 ? -6.846 16.089 18.357 1.00 40.19 190 ARG A CA 1
ATOM 1463 C C . ARG A 1 190 ? -8.169 15.605 17.779 1.00 40.19 190 ARG A C 1
ATOM 1465 O O . ARG A 1 190 ? -8.257 15.388 16.576 1.00 40.19 190 ARG A O 1
ATOM 1472 N N . GLY A 1 191 ? -9.169 15.416 18.637 1.00 32.44 191 GLY A N 1
ATOM 1473 C CA . GLY A 1 191 ? -10.547 15.278 18.175 1.00 32.44 191 GLY A CA 1
ATOM 1474 C C . GLY A 1 191 ? -11.006 16.603 17.571 1.00 32.44 191 GLY A C 1
ATOM 1475 O O . GLY A 1 191 ? -10.731 17.656 18.146 1.00 32.44 191 GLY A O 1
ATOM 1476 N N . GLY A 1 192 ? -11.651 16.542 16.408 1.00 32.97 192 GLY A N 1
ATOM 1477 C CA . GLY A 1 192 ? -12.530 17.618 15.960 1.00 32.97 192 GLY A CA 1
ATOM 1478 C C . GLY A 1 192 ? -13.884 17.469 16.647 1.00 32.97 192 GLY A C 1
ATOM 1479 O O . GLY A 1 192 ? -14.318 16.337 16.877 1.00 32.97 192 GLY A O 1
ATOM 1480 N N . GLU A 1 193 ? -14.489 18.600 16.997 1.00 32.47 193 GLU A N 1
ATOM 1481 C CA . GLU A 1 193 ? -15.895 18.700 17.416 1.00 32.47 193 GLU A CA 1
ATOM 1482 C C . GLU A 1 193 ? -16.847 18.434 16.236 1.00 32.47 193 GLU A C 1
ATOM 1484 O O . GLU A 1 193 ? -16.471 18.785 15.090 1.00 32.47 193 GLU A O 1
#

Sequence (193 aa):
PGPLPINLDRTISCREEALALREKVKPAIELVNIARKENPSLEVVLKQSPKFHPDIGNFTLICGDAYLPDNSRVRELLIVIGNLRIGDKCRILGGAYSTGEIRVGSDCEIKFLASDSNIILGENTRVKEWVDAEGKIVILGGSFIRKVTSETIIEVIGSNCQIHEAYARLGFKTSDSKRVLRILRGGTLRGGE